Protein AF-A0A550BV15-F1 (afdb_monomer_lite)

pLDDT: mean 80.98, std 15.7, range [38.16, 97.12]

Organism: NCBI:txid97359

Foldseek 3Di:
DFDDPVNLVVLVVVLVVCVVCVQVCLVVVVDPPSDDPDVVNVVSVCVSVCCVVPNDCPVVDCVVVVVVCCVQPVVQCVVAPVDVSPVSSVVVVVVVVVVVVVVVVVVVVVVPDDPPDDPPPPDDDDDDDPPPPDPPDDPDKDFPVVCCVPVVPPCPQLVVLVVCQVVDPHRDPSVCSVVDDDPDGIDD

Sequence (188 aa):
SCHDDVSLQEMDDALEMWEKNRQYFIITNARNPRHFNIPKIHSLKHYASSIRLLGTTDNYNTETFERLHIDFAKRGWRASNKRDAFPQMITWLERQEKISGFERFIKATVSSAPTATVIQRSRRNAATSGTLSIAKHPNKTVKLTTLETSHDIPGLSTRIKEFLNPFSIQPVPSRQLRTFSLPFDKID

Secondary structure (DSSP, 8-state):
----HHHHHHHHHHHHHHHHHHHHHHHTT-SSSSS---HHHHHHTTHHHHHHHH--GGGG-THHHHHHHIIIIIHHHHHS-SSSHHHHHHHHHHHHHHHHHHHHHHHHHHHSS----------------------SS-S--EEHHHHHHHTT-TTHHHHHHHHHGGGSSS---TTTTTTPPPS-SEE-

Radius of gyration: 34.95 Å; chains: 1; bounding box: 68×45×97 Å

Structure (mmCIF, N/CA/C/O backbone):
data_AF-A0A550BV15-F1
#
_entry.id   AF-A0A550BV15-F1
#
loop_
_atom_site.group_PDB
_atom_site.id
_atom_site.type_symbol
_atom_site.label_atom_id
_atom_site.label_alt_id
_atom_site.label_comp_id
_atom_site.label_asym_id
_atom_site.label_entity_id
_atom_site.label_seq_id
_atom_site.pdbx_PDB_ins_code
_atom_site.Cartn_x
_atom_site.Cartn_y
_atom_site.Cartn_z
_atom_site.occupancy
_atom_site.B_iso_or_equiv
_atom_site.auth_seq_id
_atom_site.auth_comp_id
_atom_site.auth_asym_id
_atom_site.auth_atom_id
_atom_site.pdbx_PDB_model_num
ATOM 1 N N . SER A 1 1 ? -16.449 -11.020 2.706 1.00 56.97 1 SER A N 1
ATOM 2 C CA . SER A 1 1 ? -17.362 -11.342 3.821 1.00 56.97 1 SER A CA 1
ATOM 3 C C . SER A 1 1 ? -18.567 -10.438 3.677 1.00 56.97 1 SER A C 1
ATOM 5 O O . SER A 1 1 ? -18.401 -9.241 3.854 1.00 56.97 1 SER A O 1
ATOM 7 N N . CYS A 1 2 ? -19.715 -10.946 3.228 1.00 74.19 2 CYS A N 1
ATOM 8 C CA . CYS A 1 2 ? -20.923 -10.127 3.103 1.00 74.19 2 CYS A CA 1
ATOM 9 C C . CYS A 1 2 ? -21.677 -10.225 4.432 1.00 74.19 2 CYS A C 1
ATOM 11 O O . CYS A 1 2 ? -22.068 -11.324 4.814 1.00 74.19 2 CYS A O 1
ATOM 13 N N . HIS A 1 3 ? -21.781 -9.112 5.157 1.00 84.25 3 HIS A N 1
ATOM 14 C CA . HIS A 1 3 ? -22.613 -9.023 6.353 1.00 84.25 3 HIS A CA 1
ATOM 15 C C . HIS A 1 3 ? -24.054 -8.742 5.925 1.00 84.25 3 HIS A C 1
ATOM 17 O O . HIS A 1 3 ? -24.287 -7.873 5.086 1.00 84.25 3 HIS A O 1
ATOM 23 N N . ASP A 1 4 ? -24.994 -9.486 6.487 1.00 88.69 4 ASP A N 1
ATOM 24 C CA . ASP A 1 4 ? -26.431 -9.238 6.407 1.00 88.69 4 ASP A CA 1
ATOM 25 C C . ASP A 1 4 ? -26.924 -8.458 7.641 1.00 88.69 4 ASP A C 1
ATOM 27 O O . ASP A 1 4 ? -26.197 -8.286 8.621 1.00 88.69 4 ASP A O 1
ATOM 31 N N . ASP A 1 5 ? -28.167 -7.972 7.613 1.00 89.69 5 ASP A N 1
ATOM 32 C CA . ASP A 1 5 ? -28.723 -7.193 8.729 1.00 89.69 5 ASP A CA 1
ATOM 33 C C . ASP A 1 5 ? -28.754 -7.979 10.048 1.00 89.69 5 ASP A C 1
ATOM 35 O O . ASP A 1 5 ? -28.595 -7.387 11.115 1.00 89.69 5 ASP A O 1
ATOM 39 N N . VAL A 1 6 ? -28.902 -9.307 9.974 1.00 92.50 6 VAL A N 1
ATOM 40 C CA . VAL A 1 6 ? -28.881 -10.197 11.141 1.00 92.50 6 VAL A CA 1
ATOM 41 C C . VAL A 1 6 ? -27.498 -10.198 11.787 1.00 92.50 6 VAL A C 1
ATOM 43 O O . VAL A 1 6 ? -27.386 -9.897 12.972 1.00 92.50 6 VAL A O 1
ATOM 46 N N . SER A 1 7 ? -26.433 -10.449 11.023 1.00 92.38 7 SER A N 1
ATOM 47 C CA . SER A 1 7 ? -25.070 -10.437 11.569 1.00 92.38 7 SER A CA 1
ATOM 48 C C . SER A 1 7 ? -24.638 -9.055 12.062 1.00 92.38 7 SER A C 1
ATOM 50 O O . SER A 1 7 ? -23.872 -8.959 13.020 1.00 92.38 7 SER A O 1
ATOM 52 N N . LEU A 1 8 ? -25.137 -7.972 11.458 1.00 91.81 8 LEU A N 1
ATOM 53 C CA . LEU A 1 8 ? -24.906 -6.620 11.972 1.00 91.81 8 LEU A CA 1
ATOM 54 C C . LEU A 1 8 ? -25.608 -6.386 13.312 1.00 91.81 8 LEU A C 1
ATOM 56 O O . LEU A 1 8 ? -25.014 -5.778 14.201 1.00 91.81 8 LEU A O 1
ATOM 60 N N . GLN A 1 9 ? -26.830 -6.896 13.478 1.00 93.69 9 GLN A N 1
ATOM 61 C CA . GLN A 1 9 ? -27.533 -6.837 14.756 1.00 93.69 9 GLN A CA 1
ATOM 62 C C . GLN A 1 9 ? -26.796 -7.643 15.833 1.00 93.69 9 GLN A C 1
ATOM 64 O O . GLN A 1 9 ? -26.593 -7.144 16.935 1.00 93.69 9 GLN A O 1
ATOM 69 N N . GLU A 1 10 ? -26.303 -8.839 15.503 1.00 94.38 10 GLU A N 1
ATOM 70 C CA . GLU A 1 10 ? -25.502 -9.652 16.428 1.00 94.38 10 GLU A CA 1
ATOM 71 C C . GLU A 1 10 ? -24.221 -8.933 16.885 1.00 94.38 10 GLU A C 1
ATOM 73 O O . GLU A 1 10 ? -23.812 -9.065 18.041 1.00 94.38 10 GLU A O 1
ATOM 78 N N . MET A 1 11 ? -23.581 -8.152 16.005 1.00 92.69 11 MET A N 1
ATOM 79 C CA . MET A 1 11 ? -22.424 -7.329 16.376 1.00 92.69 11 MET A CA 1
ATOM 80 C C . MET A 1 11 ? -22.791 -6.235 17.381 1.00 92.69 11 MET A C 1
ATOM 82 O O . MET A 1 11 ? -22.057 -6.040 18.356 1.00 92.69 11 MET A O 1
ATOM 86 N N . ASP A 1 12 ? -23.899 -5.531 17.144 1.00 93.31 12 ASP A N 1
ATOM 87 C CA . ASP A 1 12 ? -24.388 -4.478 18.036 1.00 93.31 12 ASP A CA 1
ATOM 88 C C . ASP A 1 12 ? -24.778 -5.068 19.407 1.00 93.31 12 ASP A C 1
ATOM 90 O O . ASP A 1 12 ? -24.341 -4.562 20.446 1.00 93.31 12 ASP A O 1
ATOM 94 N N . ASP A 1 13 ? -25.483 -6.202 19.420 1.00 95.06 13 ASP A N 1
ATOM 95 C CA . ASP A 1 13 ? -25.894 -6.913 20.636 1.00 95.06 13 ASP A CA 1
ATOM 96 C C . ASP A 1 13 ? -24.680 -7.407 21.445 1.00 95.06 13 ASP A C 1
ATOM 98 O O . ASP A 1 13 ? -24.612 -7.251 22.670 1.00 95.06 13 ASP A O 1
ATOM 102 N N . ALA A 1 14 ? -23.671 -7.969 20.770 1.00 94.94 14 ALA A N 1
ATOM 103 C CA . ALA A 1 14 ? -22.432 -8.403 21.409 1.00 94.94 14 ALA A CA 1
ATOM 104 C C . ALA A 1 14 ? -21.654 -7.224 22.016 1.00 94.94 14 ALA A C 1
ATOM 106 O O . ALA A 1 14 ? -21.074 -7.353 23.101 1.00 94.94 14 ALA A O 1
ATOM 107 N N . LEU A 1 15 ? -21.651 -6.065 21.347 1.00 94.19 15 LEU A N 1
ATOM 108 C CA . LEU A 1 15 ? -21.010 -4.852 21.850 1.00 94.19 15 LEU A CA 1
ATOM 109 C C . LEU A 1 15 ? -21.748 -4.292 23.070 1.00 94.19 15 LEU A C 1
ATOM 111 O O . LEU A 1 15 ? -21.103 -3.885 24.041 1.00 94.19 15 LEU A O 1
ATOM 115 N N . GLU A 1 16 ? -23.080 -4.323 23.063 1.00 93.88 16 GLU A N 1
ATOM 116 C CA . GLU A 1 16 ? -23.893 -3.930 24.213 1.00 93.88 16 GLU A CA 1
ATOM 117 C C . GLU A 1 16 ? -23.658 -4.869 25.406 1.00 93.88 16 GLU A C 1
ATOM 119 O O . GLU A 1 16 ? -23.445 -4.416 26.537 1.00 93.88 16 GLU A O 1
ATOM 124 N N . MET A 1 17 ? -23.619 -6.182 25.161 1.00 95.31 17 MET A N 1
ATOM 125 C CA . MET A 1 17 ? -23.295 -7.177 26.181 1.00 95.31 17 MET A CA 1
ATOM 126 C C . MET A 1 17 ? -21.889 -6.955 26.756 1.00 95.31 17 MET A C 1
ATOM 128 O O . MET A 1 17 ? -21.685 -7.068 27.969 1.00 95.31 17 MET A O 1
ATOM 132 N N . TRP A 1 18 ? -20.915 -6.603 25.915 1.00 93.38 18 TRP A N 1
ATOM 133 C CA . TRP A 1 18 ? -19.574 -6.257 26.373 1.00 93.38 18 TRP A CA 1
ATOM 134 C C . TRP A 1 18 ? -19.573 -4.989 27.240 1.00 93.38 18 TRP A C 1
ATOM 136 O O . TRP A 1 18 ? -19.008 -5.020 28.333 1.00 93.38 18 TRP A O 1
ATOM 146 N N . GLU A 1 19 ? -20.234 -3.902 26.825 1.00 91.06 19 GLU A N 1
ATOM 147 C CA . GLU A 1 19 ? -20.311 -2.656 27.610 1.00 91.06 19 GLU A CA 1
ATOM 148 C C . GLU A 1 19 ? -20.975 -2.876 28.981 1.00 91.06 19 GLU A C 1
ATOM 150 O O . GLU A 1 19 ? -20.499 -2.339 29.984 1.00 91.06 19 GLU A O 1
ATOM 155 N N . LYS A 1 20 ? -22.013 -3.722 29.055 1.00 93.62 20 LYS A N 1
ATOM 156 C CA . LYS A 1 20 ? -22.662 -4.108 30.323 1.00 93.62 20 LYS A CA 1
ATOM 157 C C . LYS A 1 20 ? -21.705 -4.856 31.257 1.00 93.62 20 LYS A C 1
ATOM 159 O O . LYS A 1 20 ? -21.657 -4.576 32.453 1.00 93.62 20 LYS A O 1
ATOM 164 N N . ASN A 1 21 ? -20.914 -5.780 30.714 1.00 93.75 21 ASN A N 1
ATOM 165 C CA . ASN A 1 21 ? -20.071 -6.675 31.510 1.00 93.75 21 ASN A CA 1
ATOM 166 C C . ASN A 1 21 ? -18.658 -6.136 31.774 1.00 93.75 21 ASN A C 1
ATOM 168 O O . ASN A 1 21 ? -17.986 -6.598 32.700 1.00 93.75 21 ASN A O 1
ATOM 172 N N . ARG A 1 22 ? -18.175 -5.150 31.004 1.00 91.69 22 ARG A N 1
ATOM 173 C CA . ARG A 1 22 ? -16.767 -4.715 31.058 1.00 91.69 22 ARG A CA 1
ATOM 174 C C . ARG A 1 22 ? -16.334 -4.237 32.447 1.00 91.69 22 ARG A C 1
ATOM 176 O O . ARG A 1 22 ? -15.170 -4.386 32.817 1.00 91.69 22 ARG A O 1
ATOM 183 N N . GLN A 1 23 ? -17.262 -3.674 33.224 1.00 91.62 23 GLN A N 1
ATOM 184 C CA . GLN A 1 23 ? -16.973 -3.126 34.549 1.00 91.62 23 GLN A CA 1
ATOM 185 C C . GLN A 1 23 ? -16.466 -4.206 35.515 1.00 91.62 23 GLN A C 1
ATOM 187 O O . GLN A 1 23 ? -15.619 -3.926 36.364 1.00 91.62 23 GLN A O 1
ATOM 192 N N . TYR A 1 24 ? -16.904 -5.455 35.337 1.00 93.69 24 TYR A N 1
ATOM 193 C CA . TYR A 1 24 ? -16.470 -6.588 36.150 1.00 93.69 24 TYR A CA 1
ATOM 194 C C . TYR A 1 24 ? -14.950 -6.810 36.097 1.00 93.69 24 TYR A C 1
ATOM 196 O O . TYR A 1 24 ? -14.324 -7.095 37.118 1.00 93.69 24 TYR A O 1
ATOM 204 N N . PHE A 1 25 ? -14.320 -6.591 34.940 1.00 91.94 25 PHE A N 1
ATOM 205 C CA . PHE A 1 25 ? -12.865 -6.709 34.786 1.00 91.94 25 PHE A CA 1
ATOM 206 C C . PHE A 1 25 ? -12.088 -5.606 35.519 1.00 91.94 25 PHE A C 1
ATOM 208 O O . PHE A 1 25 ? -10.926 -5.800 35.876 1.00 91.94 25 PHE A O 1
ATOM 215 N N . ILE A 1 26 ? -12.713 -4.446 35.749 1.00 91.50 26 ILE A N 1
ATOM 216 C CA . ILE A 1 26 ? -12.128 -3.365 36.553 1.00 91.50 26 ILE A CA 1
ATOM 217 C C . ILE A 1 26 ? -12.268 -3.703 38.039 1.00 91.50 26 ILE A C 1
ATOM 219 O O . ILE A 1 26 ? -11.300 -3.571 38.785 1.00 91.50 26 ILE A O 1
ATOM 223 N N . ILE A 1 27 ? -13.445 -4.183 38.455 1.00 92.69 27 ILE A N 1
ATOM 224 C CA . ILE A 1 27 ? -13.736 -4.563 39.847 1.00 92.69 27 ILE A CA 1
ATOM 225 C C . ILE A 1 27 ? -12.811 -5.692 40.313 1.00 92.69 27 ILE A C 1
ATOM 227 O O . ILE A 1 27 ? -12.240 -5.622 41.396 1.00 92.69 27 ILE A O 1
ATOM 231 N N . THR A 1 28 ? -12.606 -6.707 39.474 1.00 94.06 28 THR A N 1
ATOM 232 C CA . THR A 1 28 ? -11.737 -7.855 39.781 1.00 94.06 28 THR A CA 1
ATOM 233 C C . THR A 1 28 ? -10.240 -7.556 39.633 1.00 94.06 28 THR A C 1
ATOM 235 O O . THR A 1 28 ? -9.422 -8.458 39.785 1.00 94.06 28 THR A O 1
ATOM 238 N N . ASN A 1 29 ? -9.854 -6.304 39.335 1.00 90.81 29 ASN A N 1
ATOM 239 C CA . ASN A 1 29 ? -8.483 -5.892 38.995 1.00 90.81 29 ASN A CA 1
ATOM 240 C C . ASN A 1 29 ? -7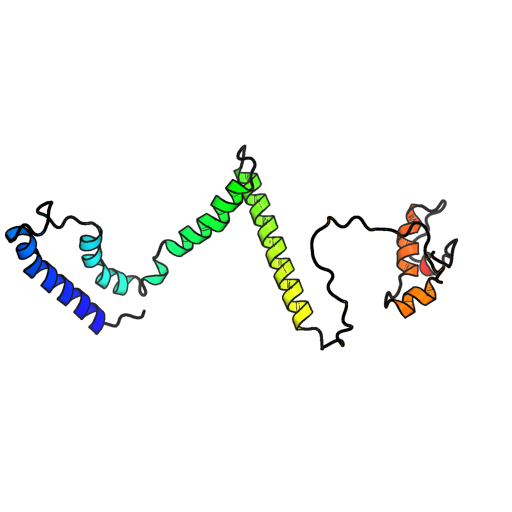.837 -6.730 37.864 1.00 90.81 29 ASN A C 1
ATOM 242 O O . ASN A 1 29 ? -6.615 -6.745 37.724 1.00 90.81 29 ASN A O 1
ATOM 246 N N . ALA A 1 30 ? -8.635 -7.376 37.008 1.00 91.38 30 ALA A N 1
ATOM 247 C CA . ALA A 1 30 ? -8.148 -8.123 35.847 1.00 91.38 30 ALA A CA 1
ATOM 248 C C . ALA A 1 30 ? -7.581 -7.205 34.743 1.00 91.38 30 ALA A C 1
ATOM 250 O O . ALA A 1 30 ? -6.895 -7.665 33.829 1.00 91.38 30 ALA A O 1
ATOM 251 N N . ARG A 1 31 ? -7.858 -5.894 34.811 1.00 87.81 31 ARG A N 1
ATOM 252 C CA . ARG A 1 31 ? -7.391 -4.888 33.852 1.00 87.81 31 ARG A CA 1
ATOM 253 C C . ARG A 1 31 ? -6.628 -3.750 34.539 1.00 87.81 31 ARG A C 1
ATOM 255 O O . ARG A 1 31 ? -7.167 -3.047 35.388 1.00 87.81 31 ARG A O 1
ATOM 262 N N . ASN A 1 32 ? -5.398 -3.518 34.083 1.00 85.69 32 ASN A N 1
ATOM 263 C CA . ASN A 1 32 ? -4.575 -2.353 34.412 1.00 85.69 32 ASN A CA 1
ATOM 264 C C . ASN A 1 32 ? -4.147 -1.674 33.096 1.00 85.69 32 ASN A C 1
ATOM 266 O O . ASN A 1 32 ? -3.620 -2.382 32.230 1.00 85.69 32 ASN A O 1
ATOM 270 N N . PRO A 1 33 ? -4.364 -0.364 32.870 1.00 88.38 33 PRO A N 1
ATOM 271 C CA . PRO A 1 33 ? -5.073 0.646 33.680 1.00 88.38 33 PRO A CA 1
ATOM 272 C C . PRO A 1 33 ? -6.589 0.402 33.801 1.00 88.38 33 PRO A C 1
ATOM 274 O O . PRO A 1 33 ? -7.164 -0.299 32.973 1.00 88.38 33 PRO A O 1
ATOM 277 N N . ARG A 1 34 ? -7.249 1.005 34.807 1.00 88.94 34 ARG A N 1
ATOM 278 C CA . ARG A 1 34 ? -8.686 0.832 35.155 1.00 88.94 34 ARG A CA 1
ATOM 279 C C . ARG A 1 34 ? -9.674 1.470 34.158 1.00 88.94 34 ARG A C 1
ATOM 281 O O . ARG A 1 34 ? -10.664 2.079 34.548 1.00 88.94 34 ARG A O 1
ATOM 288 N N . HIS A 1 35 ? -9.401 1.369 32.864 1.00 89.12 35 HIS A N 1
ATOM 289 C CA . HIS A 1 35 ? -10.273 1.869 31.808 1.00 89.12 35 HIS A CA 1
ATOM 290 C C . HIS A 1 35 ? -10.108 1.066 30.514 1.00 89.12 35 HIS A C 1
ATOM 292 O O . HIS A 1 35 ? -9.060 0.471 30.240 1.00 89.12 35 HIS A O 1
ATOM 298 N N . PHE A 1 36 ? -11.118 1.150 29.651 1.00 90.38 36 PHE A N 1
ATOM 299 C CA . PHE A 1 36 ? -11.123 0.551 28.313 1.00 90.38 36 PHE A CA 1
ATOM 300 C C . PHE A 1 36 ? -10.960 1.587 27.194 1.00 90.38 36 PHE A C 1
ATOM 302 O O . PHE A 1 36 ? -11.486 1.404 26.101 1.00 90.38 36 PHE A O 1
ATOM 309 N N . ASN A 1 37 ? -10.189 2.653 27.443 1.00 90.50 37 ASN A N 1
ATOM 310 C CA . ASN A 1 37 ? -9.792 3.654 26.440 1.00 90.50 37 ASN A CA 1
ATOM 311 C C . ASN A 1 37 ? -8.782 3.069 25.434 1.00 90.50 37 ASN A C 1
ATOM 313 O O . ASN A 1 37 ? -7.651 3.530 25.307 1.00 90.50 37 ASN A O 1
ATOM 317 N N . ILE A 1 38 ? -9.168 1.985 24.769 1.00 91.06 38 ILE A N 1
ATOM 318 C CA . ILE A 1 38 ? -8.383 1.284 23.765 1.00 91.06 38 ILE A CA 1
ATOM 319 C C . ILE A 1 38 ? -8.985 1.672 22.414 1.00 91.06 38 ILE A C 1
ATOM 321 O O . ILE A 1 38 ? -10.147 1.340 22.169 1.00 91.06 38 ILE A O 1
ATOM 325 N N . PRO A 1 39 ? -8.223 2.324 21.518 1.00 92.19 39 PRO A N 1
ATOM 326 C CA . PRO A 1 39 ? -8.737 2.777 20.225 1.00 92.19 39 PRO A CA 1
ATOM 327 C C . PRO A 1 39 ? -9.454 1.682 19.427 1.00 92.19 39 PRO A C 1
ATOM 329 O O . PRO A 1 39 ? -10.485 1.937 18.814 1.00 92.19 39 PRO A O 1
ATOM 332 N N . LYS A 1 40 ? -8.966 0.435 19.502 1.00 88.06 40 LYS A N 1
ATOM 333 C CA . LYS A 1 40 ? -9.592 -0.722 18.844 1.00 88.06 40 LYS A CA 1
ATOM 334 C C . LYS A 1 40 ? -11.009 -1.006 19.350 1.00 88.06 40 LYS A C 1
ATOM 336 O O . LYS A 1 40 ? -11.888 -1.249 18.542 1.00 88.06 40 LYS A O 1
ATOM 341 N N . ILE A 1 41 ? -11.240 -0.929 20.661 1.00 90.62 41 ILE A N 1
ATOM 342 C CA . ILE A 1 41 ? -12.569 -1.145 21.255 1.00 90.62 41 ILE A CA 1
ATOM 343 C C . ILE A 1 41 ? -13.512 -0.005 20.875 1.00 90.62 41 ILE A C 1
ATOM 345 O O . ILE A 1 41 ? -14.659 -0.242 20.519 1.00 90.62 41 ILE A O 1
ATOM 349 N N . HIS A 1 42 ? -13.021 1.235 20.913 1.00 90.62 42 HIS A N 1
ATOM 350 C CA . HIS A 1 42 ? -13.804 2.385 20.470 1.00 90.62 42 HIS A CA 1
ATOM 351 C C . HIS A 1 42 ? -14.212 2.257 18.995 1.00 90.62 42 HIS A C 1
ATOM 353 O O . HIS A 1 42 ? -15.359 2.520 18.654 1.00 90.62 42 HIS A O 1
ATOM 359 N N . SER A 1 43 ? -13.302 1.769 18.147 1.00 90.38 43 SER A N 1
ATOM 360 C CA . SER A 1 43 ? -13.555 1.566 16.717 1.00 90.38 43 SER A CA 1
ATOM 361 C C . SER A 1 43 ? -14.708 0.593 16.449 1.00 90.38 43 SER A C 1
ATOM 363 O O . SER A 1 43 ? -15.458 0.817 15.504 1.00 90.38 43 SER A O 1
ATOM 365 N N . LEU A 1 44 ? -14.901 -0.431 17.296 1.00 91.12 44 LEU A N 1
ATOM 366 C CA . LEU A 1 44 ? -15.997 -1.403 17.151 1.00 91.12 44 LEU A CA 1
ATOM 367 C C . LEU A 1 44 ? -17.378 -0.733 17.129 1.00 91.12 44 LEU A C 1
ATOM 369 O O . LEU A 1 44 ? -18.253 -1.180 16.396 1.00 91.12 44 LEU A O 1
ATOM 373 N N . LYS A 1 45 ? -17.555 0.385 17.850 1.00 91.44 45 LYS A N 1
ATOM 374 C CA . LYS A 1 45 ? -18.815 1.156 17.873 1.00 91.44 45 LYS A CA 1
ATOM 375 C C . LYS A 1 45 ? -19.212 1.705 16.509 1.00 91.44 45 LYS A C 1
ATOM 377 O O . LYS A 1 45 ? -20.362 2.065 16.298 1.00 91.44 45 LYS A O 1
ATOM 382 N N . HIS A 1 46 ? -18.249 1.811 15.602 1.00 90.81 46 HIS A N 1
ATOM 383 C CA . HIS A 1 46 ? -18.460 2.348 14.272 1.00 90.81 46 HIS A CA 1
ATOM 384 C C . HIS A 1 46 ? -18.560 1.249 13.214 1.00 90.81 46 HIS A C 1
ATOM 386 O O . HIS A 1 46 ? -18.826 1.570 12.059 1.00 90.81 46 HIS A O 1
ATOM 392 N N . TYR A 1 47 ? -18.338 -0.027 13.549 1.00 89.75 47 TYR A N 1
ATOM 393 C CA . TYR A 1 47 ? -18.230 -1.088 12.544 1.00 89.75 47 TYR A CA 1
ATOM 394 C C . TYR A 1 47 ? -19.560 -1.349 11.843 1.00 89.75 47 TYR A C 1
ATOM 396 O O . TYR A 1 47 ? -19.591 -1.283 10.618 1.00 89.75 47 TYR A O 1
ATOM 404 N N . ALA A 1 48 ? -20.661 -1.525 12.578 1.00 90.44 48 ALA A N 1
ATOM 405 C CA . ALA A 1 48 ? -21.973 -1.750 11.970 1.00 90.44 48 ALA A CA 1
ATOM 406 C C . ALA A 1 48 ? -22.403 -0.580 11.066 1.00 90.44 48 ALA A C 1
ATOM 408 O O . ALA A 1 48 ? -22.788 -0.781 9.913 1.00 90.44 48 ALA A O 1
ATOM 409 N N . SER A 1 49 ? -22.246 0.664 11.537 1.00 90.50 49 SER A N 1
ATOM 410 C CA . SER A 1 49 ? -22.525 1.861 10.731 1.00 90.50 49 SER A CA 1
ATOM 411 C C . SER A 1 49 ? -21.615 1.978 9.508 1.00 90.50 49 SER A C 1
ATOM 413 O O . SER A 1 49 ? -22.075 2.359 8.434 1.00 90.50 49 SER A O 1
ATOM 415 N N . SER A 1 50 ? -20.332 1.638 9.655 1.00 89.44 50 SER A N 1
ATOM 416 C CA . SER A 1 50 ? -19.369 1.691 8.553 1.00 89.44 50 SER A CA 1
ATOM 417 C C . SER A 1 50 ? -19.697 0.641 7.506 1.00 89.44 50 SER A C 1
ATOM 419 O O . SER A 1 50 ? -19.703 0.966 6.331 1.00 89.44 50 SER A O 1
ATOM 421 N N . ILE A 1 51 ? -20.050 -0.581 7.906 1.00 89.50 51 ILE A N 1
ATOM 422 C CA . ILE A 1 51 ? -20.423 -1.647 6.973 1.00 89.50 51 ILE A CA 1
ATOM 423 C C . ILE A 1 51 ? -21.693 -1.276 6.197 1.00 89.50 51 ILE A C 1
ATOM 425 O O . ILE A 1 51 ? -21.741 -1.455 4.985 1.00 89.50 51 ILE A O 1
ATOM 429 N N . ARG A 1 52 ? -22.700 -0.681 6.851 1.00 88.94 52 ARG A N 1
ATOM 430 C CA . ARG A 1 52 ? -23.920 -0.215 6.162 1.00 88.94 52 ARG A CA 1
ATOM 431 C C . ARG A 1 52 ? -23.638 0.896 5.147 1.00 88.94 52 ARG A C 1
ATOM 433 O O . ARG A 1 52 ? -24.228 0.903 4.073 1.00 88.94 52 ARG A O 1
ATOM 440 N N . LEU A 1 53 ? -22.759 1.841 5.487 1.00 88.81 53 LEU A N 1
ATOM 441 C CA . LEU A 1 53 ? -22.473 3.007 4.644 1.00 88.81 53 LEU A CA 1
ATOM 442 C C . LEU A 1 53 ? -21.473 2.706 3.520 1.00 88.81 53 LEU A C 1
ATOM 444 O O . LEU A 1 53 ? -21.574 3.257 2.428 1.00 88.81 53 LEU A O 1
ATOM 448 N N . LEU A 1 54 ? -20.478 1.880 3.820 1.00 86.25 54 LEU A N 1
ATOM 449 C CA . LEU A 1 54 ? -19.286 1.675 3.005 1.00 86.25 54 LEU A CA 1
ATOM 450 C C . LEU A 1 54 ? -19.244 0.278 2.363 1.00 86.25 54 LEU A C 1
ATOM 452 O O . LEU A 1 54 ? -18.431 0.024 1.477 1.00 86.25 54 LEU A O 1
ATOM 456 N N . GLY A 1 55 ? -20.136 -0.624 2.775 1.00 85.56 55 GLY A N 1
ATOM 457 C CA . GLY A 1 55 ? -20.190 -2.000 2.303 1.00 85.56 55 GLY A CA 1
ATOM 458 C C . GLY A 1 55 ? -19.111 -2.873 2.942 1.00 85.56 55 GLY A C 1
ATOM 459 O O . GLY A 1 55 ? -18.871 -2.835 4.150 1.00 85.56 55 GLY A O 1
ATOM 460 N N . THR A 1 56 ? -18.471 -3.713 2.131 1.00 76.50 56 THR A N 1
ATOM 461 C CA . THR A 1 56 ? -17.467 -4.667 2.609 1.00 76.50 56 THR A CA 1
ATOM 462 C C . THR A 1 56 ? -16.211 -3.948 3.121 1.00 76.50 56 THR A C 1
ATOM 464 O O . THR A 1 56 ? -15.686 -3.030 2.493 1.00 76.50 56 THR A O 1
ATOM 467 N N . THR A 1 57 ? -15.700 -4.384 4.274 1.00 72.12 57 THR A N 1
ATOM 468 C CA . THR A 1 57 ? -14.526 -3.792 4.943 1.00 72.12 57 THR A CA 1
ATOM 469 C C . THR A 1 57 ? -13.193 -4.080 4.247 1.00 72.12 57 THR A C 1
ATOM 471 O O . THR A 1 57 ? -12.186 -3.453 4.575 1.00 72.12 57 THR A O 1
ATOM 474 N N . ASP A 1 58 ? -13.171 -5.003 3.283 1.00 71.25 58 ASP A N 1
ATOM 475 C CA . ASP A 1 58 ? -11.980 -5.388 2.518 1.00 71.25 58 ASP A CA 1
ATOM 476 C C . ASP A 1 58 ? -11.406 -4.225 1.698 1.00 71.25 58 ASP A C 1
ATOM 478 O O . ASP A 1 58 ? -10.188 -4.069 1.617 1.00 71.25 58 ASP A O 1
ATOM 482 N N . ASN A 1 59 ? -12.268 -3.349 1.186 1.00 73.19 59 ASN A N 1
ATOM 483 C CA . ASN A 1 59 ? -11.874 -2.178 0.405 1.00 73.19 59 ASN A CA 1
ATOM 484 C C . ASN A 1 59 ? -11.242 -1.047 1.235 1.00 73.19 59 ASN A C 1
ATOM 486 O O . ASN A 1 59 ? -10.655 -0.131 0.661 1.00 73.19 59 ASN A O 1
ATOM 490 N N . TYR A 1 60 ? -11.338 -1.098 2.568 1.00 75.75 60 TYR A N 1
ATOM 491 C CA . TYR A 1 60 ? -10.877 -0.028 3.467 1.00 75.75 60 TYR A CA 1
ATOM 492 C C . TYR A 1 60 ? -9.606 -0.385 4.244 1.00 75.75 60 TYR A C 1
ATOM 494 O O . TYR A 1 60 ? -9.150 0.394 5.083 1.00 75.75 60 TYR A O 1
ATOM 502 N N . ASN A 1 61 ? -9.015 -1.548 3.975 1.00 78.69 61 ASN A N 1
ATOM 503 C CA . ASN A 1 61 ? -7.748 -1.943 4.574 1.00 78.69 61 ASN A CA 1
ATOM 504 C C . ASN A 1 61 ? -6.566 -1.218 3.897 1.00 78.69 61 ASN A C 1
ATOM 506 O O . ASN A 1 61 ? -6.515 -1.062 2.676 1.00 78.69 61 ASN A O 1
ATOM 510 N N . THR A 1 62 ? -5.575 -0.808 4.691 1.00 83.06 62 THR A N 1
ATOM 511 C CA . THR A 1 62 ? -4.324 -0.218 4.199 1.00 83.06 62 THR A CA 1
ATOM 512 C C . THR A 1 62 ? -3.396 -1.241 3.559 1.00 83.06 62 THR A C 1
ATOM 514 O O . THR A 1 62 ? -2.469 -0.836 2.869 1.00 83.06 62 THR A O 1
ATOM 517 N N . GLU A 1 63 ? -3.645 -2.543 3.717 1.00 86.06 63 GLU A N 1
ATOM 518 C CA . GLU A 1 63 ? -2.807 -3.629 3.190 1.00 86.06 63 GLU A CA 1
ATOM 519 C C . GLU A 1 63 ? -2.464 -3.468 1.703 1.00 86.06 63 GLU A C 1
ATOM 521 O O . GLU A 1 63 ? -1.299 -3.608 1.325 1.00 86.06 63 GLU A O 1
ATOM 526 N N . THR A 1 64 ? -3.434 -3.100 0.860 1.00 84.88 64 THR A N 1
ATOM 527 C CA . THR A 1 64 ? -3.187 -2.867 -0.571 1.00 84.88 64 THR A CA 1
ATOM 528 C C . THR A 1 64 ? -2.210 -1.711 -0.779 1.00 84.88 64 THR A C 1
ATOM 530 O O . THR A 1 64 ? -1.227 -1.847 -1.509 1.00 84.88 64 THR A O 1
ATOM 533 N N . PHE A 1 65 ? -2.423 -0.582 -0.102 1.00 86.06 65 PHE A N 1
ATOM 534 C CA . PHE A 1 65 ? -1.533 0.577 -0.197 1.00 86.06 65 PHE A CA 1
ATOM 535 C C . PHE A 1 65 ? -0.158 0.307 0.420 1.00 86.06 65 PHE A C 1
ATOM 537 O O . PHE A 1 65 ? 0.854 0.721 -0.138 1.00 86.06 65 PHE A O 1
ATOM 544 N N . GLU A 1 66 ? -0.087 -0.433 1.525 1.00 90.44 66 GLU A N 1
ATOM 545 C CA . GLU A 1 66 ? 1.164 -0.871 2.141 1.00 90.44 66 GLU A CA 1
ATOM 546 C C . GLU A 1 66 ? 1.949 -1.790 1.206 1.00 90.44 66 GLU A C 1
ATOM 548 O O . GLU A 1 66 ? 3.169 -1.643 1.070 1.00 90.44 66 GLU A O 1
ATOM 553 N N . ARG A 1 67 ? 1.256 -2.695 0.505 1.00 90.69 67 ARG A N 1
ATOM 554 C CA . ARG A 1 67 ? 1.868 -3.569 -0.493 1.00 90.69 67 ARG A CA 1
ATOM 555 C C . ARG A 1 67 ? 2.413 -2.773 -1.671 1.00 90.69 67 ARG A C 1
ATOM 557 O O . ARG A 1 67 ? 3.580 -2.949 -2.026 1.00 90.69 67 ARG A O 1
ATOM 564 N N . LEU A 1 68 ? 1.619 -1.853 -2.216 1.00 90.06 68 LEU A N 1
ATOM 565 C CA . LEU A 1 68 ? 2.063 -0.945 -3.276 1.00 90.06 68 LEU A CA 1
ATOM 566 C C . LEU A 1 68 ? 3.251 -0.093 -2.816 1.00 90.06 68 LEU A C 1
ATOM 568 O O . LEU A 1 68 ? 4.203 0.099 -3.564 1.00 90.06 68 LEU A O 1
ATOM 572 N N . HIS A 1 69 ? 3.268 0.354 -1.561 1.00 92.44 69 HIS A N 1
ATOM 573 C CA . HIS A 1 69 ? 4.373 1.134 -1.009 1.00 92.44 69 HIS A CA 1
ATOM 574 C C . HIS A 1 69 ? 5.672 0.310 -0.885 1.00 92.44 69 HIS A C 1
ATOM 576 O O . HIS A 1 69 ? 6.771 0.835 -1.096 1.00 92.44 69 HIS A O 1
ATOM 582 N N . ILE A 1 70 ? 5.580 -0.996 -0.601 1.00 93.94 70 ILE A N 1
ATOM 583 C CA . ILE A 1 70 ? 6.733 -1.908 -0.663 1.00 93.94 70 ILE A CA 1
ATOM 584 C C . ILE A 1 70 ? 7.275 -1.986 -2.091 1.00 93.94 70 ILE A C 1
ATOM 586 O O . ILE A 1 70 ? 8.483 -1.813 -2.292 1.00 93.94 70 ILE A O 1
ATOM 590 N N . ASP A 1 71 ? 6.402 -2.251 -3.059 1.00 91.12 71 ASP A N 1
ATOM 591 C CA . ASP A 1 71 ? 6.810 -2.527 -4.433 1.00 91.12 71 ASP A CA 1
ATOM 592 C C . ASP A 1 71 ? 7.284 -1.264 -5.163 1.00 91.12 71 ASP A C 1
ATOM 594 O O . ASP A 1 71 ? 8.301 -1.311 -5.854 1.00 91.12 71 ASP A O 1
ATOM 598 N N . PHE A 1 72 ? 6.631 -0.122 -4.942 1.00 89.81 72 PHE A N 1
ATOM 599 C CA . PHE A 1 72 ? 6.920 1.117 -5.661 1.00 89.81 72 PHE A CA 1
ATOM 600 C C . PHE A 1 72 ? 7.917 2.030 -4.959 1.00 89.81 72 PHE A C 1
ATOM 602 O O . PHE A 1 72 ? 8.813 2.567 -5.610 1.00 89.81 72 PHE A O 1
ATOM 609 N N . ALA A 1 73 ? 7.835 2.173 -3.635 1.00 93.50 73 ALA A N 1
ATOM 610 C CA . ALA A 1 73 ? 8.766 3.041 -2.922 1.00 93.50 73 ALA A CA 1
ATOM 611 C C . ALA A 1 73 ? 9.959 2.269 -2.366 1.00 93.50 73 ALA A C 1
ATOM 613 O O . ALA A 1 73 ? 11.100 2.596 -2.682 1.00 93.50 73 ALA A O 1
ATOM 614 N N . LYS A 1 74 ? 9.739 1.225 -1.553 1.00 95.62 74 LYS A N 1
ATOM 615 C CA . LYS A 1 74 ? 10.857 0.566 -0.852 1.00 95.62 74 LYS A CA 1
ATOM 616 C C . LYS A 1 74 ? 11.811 -0.138 -1.813 1.00 95.62 74 LYS A C 1
ATOM 618 O O . LYS A 1 74 ? 13.022 -0.072 -1.606 1.00 95.62 74 LYS A O 1
ATOM 623 N N . ARG A 1 75 ? 11.305 -0.831 -2.839 1.00 95.38 75 ARG A N 1
ATOM 624 C CA . ARG A 1 75 ? 12.169 -1.479 -3.843 1.00 95.38 75 ARG A CA 1
ATOM 625 C C . ARG A 1 75 ? 12.879 -0.455 -4.727 1.00 95.38 75 ARG A C 1
ATOM 627 O O . ARG A 1 75 ? 14.096 -0.556 -4.862 1.00 95.38 75 ARG A O 1
ATOM 634 N N . GLY A 1 76 ? 12.167 0.560 -5.220 1.00 94.56 76 GLY A N 1
ATOM 635 C CA . GLY A 1 76 ? 12.769 1.652 -5.991 1.00 94.56 76 GLY A CA 1
ATOM 636 C C . GLY A 1 76 ? 13.866 2.377 -5.208 1.00 94.56 76 GLY A C 1
ATOM 637 O O . GLY A 1 76 ? 14.972 2.563 -5.709 1.00 94.56 76 GLY A O 1
ATOM 638 N N . TRP A 1 77 ? 13.605 2.713 -3.943 1.00 96.00 77 TRP A N 1
ATOM 639 C CA . TRP A 1 77 ? 14.583 3.349 -3.061 1.00 96.00 77 TRP A CA 1
ATOM 640 C C . TRP A 1 77 ? 15.837 2.490 -2.880 1.00 96.00 77 TRP A C 1
ATOM 642 O O . TRP A 1 77 ? 16.952 2.995 -3.002 1.00 96.00 77 TRP A O 1
ATOM 652 N N . ARG A 1 78 ? 15.673 1.183 -2.630 1.00 96.25 78 ARG A N 1
ATOM 653 C CA . ARG A 1 78 ? 16.797 0.238 -2.490 1.00 96.25 78 ARG A CA 1
ATOM 654 C C . ARG A 1 78 ? 17.618 0.087 -3.770 1.00 96.25 78 ARG A C 1
ATOM 656 O O . ARG A 1 78 ? 18.813 -0.160 -3.666 1.00 96.25 78 ARG A O 1
ATOM 663 N N . ALA A 1 79 ? 16.989 0.208 -4.937 1.00 94.69 79 ALA A N 1
ATOM 664 C CA . ALA A 1 79 ? 17.659 0.141 -6.233 1.00 94.69 79 ALA A CA 1
ATOM 665 C C . ALA A 1 79 ? 18.363 1.455 -6.624 1.00 94.69 79 ALA A C 1
ATOM 667 O O . ALA A 1 79 ? 19.186 1.458 -7.536 1.00 94.69 79 ALA A O 1
ATOM 668 N N . SER A 1 80 ? 18.043 2.564 -5.951 1.00 95.88 80 SER A N 1
ATOM 669 C CA . SER A 1 80 ? 18.661 3.869 -6.188 1.00 95.88 80 SER A CA 1
ATOM 670 C C . SER A 1 80 ? 19.996 4.025 -5.453 1.00 95.88 80 SER A C 1
ATOM 672 O O . SER A 1 80 ? 20.277 3.349 -4.461 1.00 95.88 80 SER A O 1
ATOM 674 N N . ASN A 1 81 ? 20.791 5.008 -5.876 1.00 95.94 81 ASN A N 1
ATOM 675 C CA . ASN A 1 81 ? 21.987 5.429 -5.140 1.00 95.94 81 ASN A CA 1
ATOM 676 C C . ASN A 1 81 ? 21.675 6.343 -3.928 1.00 95.94 81 ASN A C 1
ATOM 678 O O . ASN A 1 81 ? 22.603 6.806 -3.267 1.00 95.94 81 ASN A O 1
ATOM 682 N N . LYS A 1 82 ? 20.387 6.604 -3.636 1.00 93.81 82 LYS A N 1
ATOM 683 C CA . LYS A 1 82 ? 19.872 7.455 -2.542 1.00 93.81 82 LYS A CA 1
ATOM 684 C C . LYS A 1 82 ? 20.233 8.946 -2.628 1.00 93.81 82 LYS A C 1
ATOM 686 O O . LYS A 1 82 ? 19.948 9.691 -1.693 1.00 93.81 82 LYS A O 1
ATOM 691 N N . ARG A 1 83 ? 20.817 9.405 -3.736 1.00 94.81 83 ARG A N 1
ATOM 692 C CA . ARG A 1 83 ? 21.101 10.817 -4.016 1.00 94.81 83 ARG A CA 1
ATOM 693 C C . ARG A 1 83 ? 20.242 11.267 -5.184 1.00 94.81 83 ARG A C 1
ATOM 695 O O . ARG A 1 83 ? 20.408 10.741 -6.273 1.00 94.81 83 ARG A O 1
ATOM 702 N N . ASP A 1 84 ? 19.348 12.226 -4.956 1.00 94.25 84 ASP A N 1
ATOM 703 C CA . ASP A 1 84 ? 18.313 12.585 -5.937 1.00 94.25 84 ASP A CA 1
ATOM 704 C C . ASP A 1 84 ? 17.592 11.326 -6.465 1.00 94.25 84 ASP A C 1
ATOM 706 O O . ASP A 1 84 ? 17.646 10.943 -7.635 1.00 94.25 84 ASP A O 1
ATOM 710 N N . ALA A 1 85 ? 17.036 10.568 -5.516 1.00 94.06 85 ALA A N 1
ATOM 711 C CA . ALA A 1 85 ? 16.550 9.215 -5.761 1.00 94.06 85 ALA A CA 1
ATOM 712 C C . ALA A 1 85 ? 15.219 9.187 -6.517 1.00 94.06 85 ALA A C 1
ATOM 714 O O . ALA A 1 85 ? 14.912 8.182 -7.149 1.00 94.06 85 ALA A O 1
ATOM 715 N N . PHE A 1 86 ? 14.423 10.257 -6.464 1.00 95.00 86 PHE A N 1
ATOM 716 C CA . PHE A 1 86 ? 13.068 10.249 -7.009 1.00 95.00 86 PHE A CA 1
ATOM 717 C C . PHE A 1 86 ? 13.042 9.970 -8.527 1.00 95.00 86 PHE A C 1
ATOM 719 O O . PHE A 1 86 ? 12.394 8.997 -8.919 1.00 95.00 86 PHE A O 1
ATOM 726 N N . PRO A 1 87 ? 13.826 10.660 -9.385 1.00 96.94 87 PRO A N 1
ATOM 727 C CA . PRO A 1 87 ? 13.914 10.312 -10.810 1.00 96.94 87 PRO A CA 1
ATOM 728 C C . PRO A 1 87 ? 14.420 8.883 -11.063 1.00 96.94 87 PRO A C 1
ATOM 730 O O . PRO A 1 87 ? 13.976 8.206 -11.994 1.00 96.94 87 PRO A O 1
ATOM 733 N N . GLN A 1 88 ? 15.329 8.392 -10.215 1.00 96.19 88 GLN A N 1
ATOM 734 C CA . GLN A 1 88 ? 15.862 7.031 -10.316 1.00 96.19 88 GLN A CA 1
ATOM 735 C C . GLN A 1 88 ? 14.801 5.982 -9.976 1.00 96.19 88 GLN A C 1
ATOM 737 O O . GLN A 1 88 ? 14.723 4.957 -10.649 1.00 96.19 88 GLN A O 1
ATOM 742 N N . MET A 1 89 ? 13.970 6.241 -8.964 1.00 96.94 89 MET A N 1
ATOM 743 C CA . MET A 1 89 ? 12.859 5.376 -8.570 1.00 96.94 89 MET A CA 1
ATOM 744 C C . MET A 1 89 ? 11.815 5.270 -9.683 1.00 96.94 89 MET A C 1
ATOM 746 O O . MET A 1 89 ? 11.388 4.161 -9.997 1.00 96.94 89 MET A O 1
ATOM 750 N N . ILE A 1 90 ? 11.468 6.392 -10.323 1.00 96.38 90 ILE A N 1
ATOM 751 C CA . ILE A 1 90 ? 10.563 6.412 -11.483 1.00 96.38 90 ILE A CA 1
ATOM 752 C C . ILE A 1 90 ? 11.163 5.622 -12.650 1.00 96.38 90 ILE A C 1
ATOM 754 O O . ILE A 1 90 ? 10.531 4.708 -13.170 1.00 96.38 90 ILE A O 1
ATOM 758 N N . THR A 1 91 ? 12.426 5.885 -12.996 1.00 96.50 91 THR A N 1
ATOM 759 C CA . THR A 1 91 ? 13.120 5.152 -14.070 1.00 96.50 91 THR A CA 1
ATOM 760 C C . THR A 1 91 ? 13.188 3.648 -13.778 1.00 96.50 91 THR A C 1
ATOM 762 O O . THR A 1 91 ? 13.065 2.816 -14.678 1.00 96.50 91 THR A O 1
ATOM 765 N N . TRP A 1 92 ? 13.407 3.270 -12.516 1.00 96.19 92 TRP A N 1
ATOM 766 C CA . TRP A 1 92 ? 13.411 1.875 -12.093 1.00 96.19 92 TRP A CA 1
ATOM 767 C C . TRP A 1 92 ? 12.028 1.235 -12.267 1.00 96.19 92 TRP A C 1
ATOM 769 O O . TRP A 1 92 ? 11.953 0.136 -12.818 1.00 96.19 92 TRP A O 1
ATOM 779 N N . LEU A 1 93 ? 10.953 1.931 -11.884 1.00 96.38 93 LEU A N 1
ATOM 780 C CA . LEU A 1 93 ? 9.573 1.473 -12.069 1.00 96.38 93 LEU A CA 1
ATOM 781 C C . LEU A 1 93 ? 9.230 1.249 -13.541 1.00 96.38 93 LEU A C 1
ATOM 783 O O . LEU A 1 93 ? 8.802 0.154 -13.897 1.00 96.38 93 LEU A O 1
ATOM 787 N N . GLU A 1 94 ? 9.525 2.218 -14.408 1.00 96.81 94 GLU A N 1
ATOM 788 C CA . GLU A 1 94 ? 9.292 2.087 -15.852 1.00 96.81 94 GLU A CA 1
ATOM 789 C C . GLU A 1 94 ? 9.993 0.856 -16.445 1.00 96.81 94 GLU A C 1
ATOM 791 O O . GLU A 1 94 ? 9.472 0.183 -17.337 1.00 96.81 94 GLU A O 1
ATOM 796 N N . ARG A 1 95 ? 11.202 0.537 -15.963 1.00 96.31 95 ARG A N 1
ATOM 797 C CA . ARG A 1 95 ? 11.925 -0.669 -16.391 1.00 96.31 95 ARG A CA 1
ATOM 798 C C . ARG A 1 95 ? 11.231 -1.939 -15.909 1.00 96.31 95 ARG A C 1
ATOM 800 O O . ARG A 1 95 ? 11.135 -2.882 -16.690 1.00 96.31 95 ARG A O 1
ATOM 807 N N . GLN A 1 96 ? 10.747 -1.972 -14.666 1.00 95.56 96 GLN A N 1
ATOM 808 C CA . GLN A 1 96 ? 9.995 -3.121 -14.148 1.00 95.56 96 GLN A CA 1
ATOM 809 C C . GLN A 1 96 ? 8.707 -3.357 -14.945 1.00 95.56 96 GLN A C 1
ATOM 811 O O . GLN A 1 96 ? 8.412 -4.495 -15.302 1.00 95.56 96 GLN A O 1
ATOM 816 N N . GLU A 1 97 ? 7.978 -2.294 -15.287 1.00 95.75 97 GLU A N 1
ATOM 817 C CA . GLU A 1 97 ? 6.763 -2.387 -16.101 1.00 95.75 97 GLU A CA 1
ATOM 818 C C . GLU A 1 97 ? 7.052 -2.940 -17.500 1.00 95.75 97 GLU A C 1
ATOM 820 O O . GLU A 1 97 ? 6.366 -3.856 -17.958 1.00 95.75 97 GLU A O 1
ATOM 825 N N . LYS A 1 98 ? 8.113 -2.454 -18.157 1.00 97.12 98 LYS A N 1
ATOM 826 C CA . LYS A 1 98 ? 8.546 -2.958 -19.472 1.00 97.12 98 LYS A CA 1
ATOM 827 C C . LYS A 1 98 ? 8.933 -4.437 -19.425 1.00 97.12 98 LYS A C 1
ATOM 829 O O . LYS A 1 98 ? 8.536 -5.191 -20.311 1.00 97.12 98 LYS A O 1
ATOM 834 N N . ILE A 1 99 ? 9.675 -4.859 -18.397 1.00 96.38 99 ILE A N 1
ATOM 835 C CA . ILE A 1 99 ? 10.063 -6.266 -18.208 1.00 96.38 99 ILE A CA 1
ATOM 836 C C . ILE A 1 99 ? 8.820 -7.132 -17.992 1.00 96.38 99 ILE A C 1
ATOM 838 O O . ILE A 1 99 ? 8.642 -8.113 -18.705 1.00 96.38 99 ILE A O 1
ATOM 842 N N . SER A 1 100 ? 7.923 -6.734 -17.089 1.00 95.75 100 SER A N 1
ATOM 843 C CA . SER A 1 100 ? 6.670 -7.451 -16.813 1.00 95.75 100 SER A CA 1
ATOM 844 C C . SER A 1 100 ? 5.786 -7.580 -18.063 1.00 95.75 100 SER A C 1
ATOM 846 O O . SER A 1 100 ? 5.271 -8.658 -18.378 1.00 95.75 100 SER A O 1
ATOM 848 N N . GLY A 1 101 ? 5.660 -6.502 -18.846 1.00 96.31 101 GLY A N 1
ATOM 849 C CA . GLY A 1 101 ? 4.945 -6.521 -20.123 1.00 96.31 101 GLY A CA 1
ATOM 850 C C . GLY A 1 101 ? 5.568 -7.490 -21.132 1.00 96.31 101 GLY A C 1
ATOM 851 O O . GLY A 1 101 ? 4.855 -8.255 -21.786 1.00 96.31 101 GLY A O 1
ATOM 852 N N . PHE A 1 102 ? 6.898 -7.510 -21.219 1.00 96.06 102 PHE A N 1
ATOM 853 C CA . PHE A 1 102 ? 7.622 -8.426 -22.096 1.00 96.06 102 PHE A CA 1
ATOM 854 C C . PHE A 1 102 ? 7.511 -9.892 -21.648 1.00 96.06 102 PHE A C 1
ATOM 856 O O . PHE A 1 102 ? 7.277 -10.771 -22.477 1.00 96.06 102 PHE A O 1
ATOM 863 N N . GLU A 1 103 ? 7.589 -10.171 -20.346 1.00 95.88 103 GLU A N 1
ATOM 864 C CA . GLU A 1 103 ? 7.361 -11.510 -19.786 1.00 95.88 103 GLU A CA 1
ATOM 865 C C . GLU A 1 103 ? 5.960 -12.029 -20.129 1.00 95.88 103 GLU A C 1
ATOM 867 O O . GLU A 1 103 ? 5.795 -13.183 -20.540 1.00 95.88 103 GLU A O 1
ATOM 872 N N . ARG A 1 104 ? 4.943 -11.163 -20.035 1.00 93.88 104 ARG A N 1
ATOM 873 C CA . ARG A 1 104 ? 3.571 -11.499 -20.429 1.00 93.88 104 ARG A CA 1
ATOM 874 C C . ARG A 1 104 ? 3.465 -11.804 -21.924 1.00 93.88 104 ARG A C 1
ATOM 876 O O . ARG A 1 104 ? 2.785 -12.762 -22.293 1.00 93.88 104 ARG A O 1
ATOM 883 N N . PHE A 1 105 ? 4.148 -11.032 -22.768 1.00 94.69 105 PHE A N 1
ATOM 884 C CA . PHE A 1 105 ? 4.218 -11.277 -24.210 1.00 94.69 105 PHE A CA 1
ATOM 885 C C . PHE A 1 105 ? 4.861 -12.636 -24.535 1.00 94.69 105 PHE A C 1
ATOM 887 O O . PHE A 1 105 ? 4.289 -13.420 -25.297 1.00 94.69 105 PHE A O 1
ATOM 894 N N . ILE A 1 106 ? 5.999 -12.966 -23.914 1.00 94.94 106 ILE A N 1
ATOM 895 C CA . ILE A 1 106 ? 6.645 -14.279 -24.077 1.00 94.94 106 ILE A CA 1
ATOM 896 C C . ILE A 1 106 ? 5.692 -15.397 -23.646 1.00 94.94 106 ILE A C 1
ATOM 898 O O . ILE A 1 106 ? 5.496 -16.365 -24.376 1.00 94.94 106 ILE A O 1
ATOM 902 N N . LYS A 1 107 ? 5.057 -15.268 -22.477 1.00 93.62 107 LYS A N 1
ATOM 903 C CA . LYS A 1 107 ? 4.139 -16.297 -21.972 1.00 93.62 107 LYS A CA 1
ATOM 904 C C . LYS A 1 107 ? 2.971 -16.546 -22.931 1.00 93.62 107 LYS A C 1
ATOM 906 O O . LYS A 1 107 ? 2.601 -17.700 -23.147 1.00 93.62 107 LYS A O 1
ATOM 911 N N . ALA A 1 108 ? 2.407 -15.487 -23.509 1.00 90.12 108 ALA A N 1
ATOM 912 C CA . ALA A 1 108 ? 1.304 -15.590 -24.459 1.00 90.12 108 ALA A CA 1
ATOM 913 C C . ALA A 1 108 ? 1.724 -16.260 -25.778 1.00 90.12 108 ALA A C 1
ATOM 915 O O . ALA A 1 108 ? 1.017 -17.135 -26.264 1.00 90.12 108 ALA A O 1
ATOM 916 N N . THR A 1 109 ? 2.888 -15.895 -26.321 1.00 88.75 109 THR A N 1
ATOM 917 C CA . THR A 1 109 ? 3.400 -16.431 -27.597 1.00 88.75 109 THR A CA 1
ATOM 918 C C . THR A 1 109 ? 3.881 -17.878 -27.495 1.00 88.75 109 THR A C 1
ATOM 920 O O . THR A 1 109 ? 3.665 -18.666 -28.410 1.00 88.75 109 THR A O 1
ATOM 923 N N . VAL A 1 110 ? 4.484 -18.267 -26.369 1.00 80.75 110 VAL A N 1
ATOM 924 C CA . VAL A 1 110 ? 4.917 -19.656 -26.133 1.00 80.75 110 VAL A CA 1
ATOM 925 C C . VAL A 1 110 ? 3.724 -20.584 -25.885 1.00 80.75 110 VAL A C 1
ATOM 927 O O . VAL A 1 110 ? 3.772 -21.749 -26.265 1.00 80.75 110 VAL A O 1
ATOM 930 N N . SER A 1 111 ? 2.638 -20.082 -25.288 1.00 65.44 111 SER A N 1
ATOM 931 C CA . SER A 1 111 ? 1.433 -20.885 -25.023 1.00 65.44 111 SER A CA 1
ATOM 932 C C . SER A 1 111 ? 0.525 -21.050 -26.251 1.00 65.44 111 SER A C 1
ATOM 934 O O . SER A 1 111 ? -0.312 -21.947 -26.254 1.00 65.44 111 SER A O 1
ATOM 936 N N . SER A 1 112 ? 0.665 -20.205 -27.282 1.00 60.16 112 SER A N 1
ATOM 937 C CA . SER A 1 112 ? -0.111 -20.280 -28.532 1.00 60.16 112 SER A CA 1
ATOM 938 C C . SER A 1 112 ? 0.605 -21.012 -29.671 1.00 60.16 112 SER A C 1
ATOM 940 O O . SER A 1 112 ? 0.015 -21.203 -30.736 1.00 60.16 112 SER A O 1
ATOM 942 N N . ALA A 1 113 ? 1.855 -21.438 -29.473 1.00 53.25 113 ALA A N 1
ATOM 943 C CA . ALA A 1 113 ? 2.542 -22.275 -30.442 1.00 53.25 113 ALA A CA 1
ATOM 944 C C . ALA A 1 113 ? 1.910 -23.685 -30.440 1.00 53.25 113 ALA A C 1
ATOM 946 O O . ALA A 1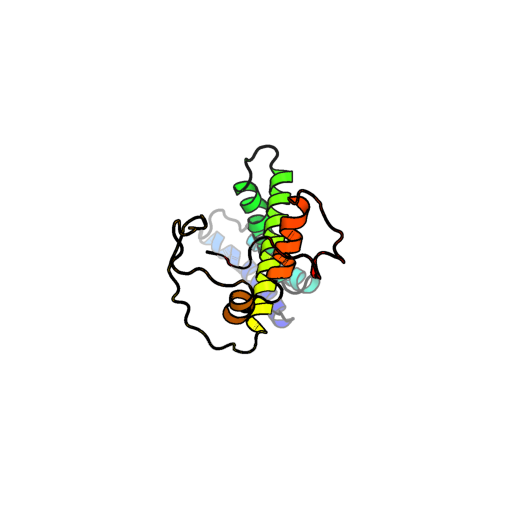 113 ? 1.874 -24.321 -29.380 1.00 53.25 113 ALA A O 1
ATOM 947 N N . PRO A 1 114 ? 1.429 -24.213 -31.587 1.00 49.16 114 PRO A N 1
ATOM 948 C CA . PRO A 1 114 ? 1.113 -25.633 -31.680 1.00 49.16 114 PRO A CA 1
ATOM 949 C C . PRO A 1 114 ? 2.383 -26.400 -31.329 1.00 49.16 114 PRO A C 1
ATOM 951 O O . PRO A 1 114 ? 3.475 -25.953 -31.674 1.00 49.16 114 PRO A O 1
ATOM 954 N N . THR A 1 115 ? 2.234 -27.507 -30.605 1.00 49.12 115 THR A N 1
ATOM 955 C CA . THR A 1 115 ? 3.304 -28.374 -30.105 1.00 49.12 115 THR A CA 1
ATOM 956 C C . THR A 1 115 ? 4.308 -28.718 -31.208 1.00 49.12 115 THR A C 1
ATOM 958 O O . THR A 1 115 ? 4.221 -29.759 -31.852 1.00 49.12 115 THR A O 1
ATOM 961 N N . ALA A 1 116 ? 5.280 -27.838 -31.437 1.00 47.00 116 ALA A N 1
ATOM 962 C CA . ALA A 1 116 ? 6.442 -28.129 -32.238 1.00 47.00 116 ALA A CA 1
ATOM 963 C C . ALA A 1 116 ? 7.236 -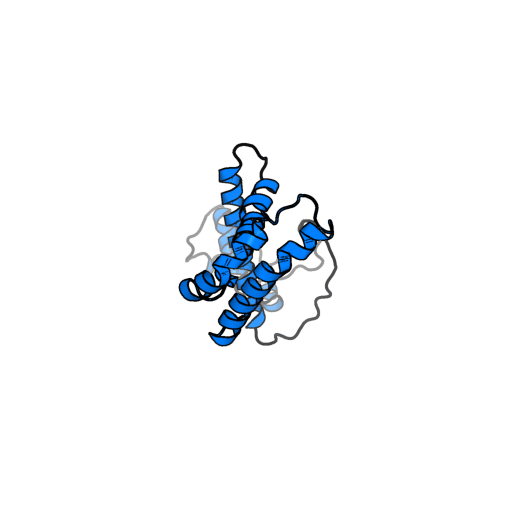29.127 -31.406 1.00 47.00 116 ALA A C 1
ATOM 965 O O . ALA A 1 116 ? 7.702 -28.813 -30.308 1.00 47.00 116 ALA A O 1
ATOM 966 N N . THR A 1 117 ? 7.268 -30.359 -31.904 1.00 42.94 117 THR A N 1
ATOM 967 C CA . THR A 1 117 ? 8.043 -31.492 -31.405 1.00 42.94 117 THR A CA 1
ATOM 968 C C . THR A 1 117 ? 9.292 -31.026 -30.676 1.00 42.94 117 THR A C 1
ATOM 970 O O . THR A 1 117 ? 10.193 -30.427 -31.264 1.00 42.94 117 THR A O 1
ATOM 973 N N . VAL A 1 118 ? 9.306 -31.301 -29.373 1.00 42.12 118 VAL A N 1
ATOM 974 C CA . VAL A 1 118 ? 10.422 -31.071 -28.466 1.00 42.12 118 VAL A CA 1
ATOM 975 C C . VAL A 1 118 ? 11.637 -31.819 -29.013 1.00 42.12 118 VAL A C 1
ATOM 977 O O . VAL A 1 118 ? 11.858 -32.987 -28.703 1.00 42.12 118 VAL A O 1
ATOM 980 N N . ILE A 1 119 ? 12.465 -31.142 -29.808 1.0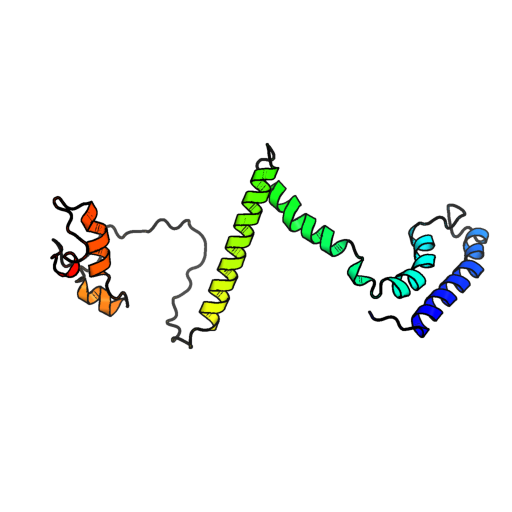0 43.44 119 ILE A N 1
ATOM 981 C CA . ILE A 1 119 ? 13.873 -31.509 -29.901 1.00 43.44 119 ILE A CA 1
ATOM 982 C C . ILE A 1 119 ? 14.427 -31.165 -28.524 1.00 43.44 119 ILE A C 1
ATOM 984 O O . ILE A 1 119 ? 14.559 -29.992 -28.174 1.00 43.44 119 ILE A O 1
ATOM 988 N N . GLN A 1 120 ? 14.664 -32.201 -27.719 1.00 40.88 120 GLN A N 1
ATOM 989 C CA . GLN A 1 120 ? 15.302 -32.144 -26.408 1.00 40.88 120 GLN A CA 1
ATOM 990 C C . GLN A 1 120 ? 16.662 -31.434 -26.529 1.00 40.88 120 GLN A C 1
ATOM 992 O O . GLN A 1 120 ? 17.715 -32.058 -26.633 1.00 40.88 120 GLN A O 1
ATOM 997 N N . ARG A 1 121 ? 16.666 -30.097 -26.516 1.00 40.12 121 ARG A N 1
ATOM 998 C CA . ARG A 1 121 ? 17.864 -29.322 -26.212 1.00 40.12 121 ARG A CA 1
ATOM 999 C C . ARG A 1 121 ? 18.115 -29.521 -24.728 1.00 40.12 121 ARG A C 1
ATOM 1001 O O . ARG A 1 121 ? 17.509 -28.854 -23.895 1.00 40.12 121 ARG A O 1
ATOM 1008 N N . SER A 1 122 ? 18.982 -30.485 -24.428 1.00 41.09 122 SER A N 1
ATOM 1009 C CA . SER A 1 122 ? 19.601 -30.693 -23.120 1.00 41.09 122 SER A CA 1
ATOM 1010 C C . SER A 1 122 ? 19.888 -29.339 -22.463 1.00 41.09 122 SER A C 1
ATOM 1012 O O . SER A 1 122 ? 20.809 -28.624 -22.869 1.00 41.09 122 SER A O 1
ATOM 1014 N N . ARG A 1 123 ? 19.091 -28.985 -21.450 1.00 41.84 123 ARG A N 1
ATOM 1015 C CA . ARG A 1 123 ? 19.314 -27.817 -20.597 1.00 41.84 123 ARG A CA 1
ATOM 1016 C C . ARG A 1 123 ? 20.665 -27.988 -19.905 1.00 41.84 123 ARG A C 1
ATOM 1018 O O . ARG A 1 123 ? 20.802 -28.831 -19.025 1.00 41.84 123 ARG A O 1
ATOM 1025 N N . ARG A 1 124 ? 21.667 -27.198 -20.298 1.00 38.25 124 ARG A N 1
ATOM 1026 C CA . ARG A 1 124 ? 22.863 -26.988 -19.473 1.00 38.25 124 ARG A CA 1
ATOM 1027 C C . ARG A 1 124 ? 22.567 -25.859 -18.492 1.00 38.25 124 ARG A C 1
ATOM 1029 O O . ARG A 1 124 ? 22.115 -24.787 -18.887 1.00 38.25 124 ARG A O 1
ATOM 1036 N N . ASN A 1 125 ? 22.760 -26.164 -17.217 1.00 38.16 125 ASN A N 1
ATOM 1037 C CA . ASN A 1 125 ? 22.488 -25.286 -16.091 1.00 38.16 125 ASN A CA 1
ATOM 1038 C C . ASN A 1 125 ? 23.434 -24.074 -16.049 1.00 38.16 125 ASN A C 1
ATOM 1040 O O . ASN A 1 125 ? 24.616 -24.202 -16.341 1.00 38.16 125 ASN A O 1
ATOM 1044 N N . ALA A 1 126 ? 22.860 -22.961 -15.585 1.00 41.66 126 ALA A N 1
ATOM 1045 C CA . ALA A 1 126 ? 23.434 -21.877 -14.783 1.00 41.66 126 ALA A CA 1
ATOM 1046 C C . ALA A 1 126 ? 24.633 -21.045 -15.300 1.00 41.66 126 ALA A C 1
ATOM 1048 O O . ALA A 1 126 ? 25.745 -21.520 -15.477 1.00 41.66 126 ALA A O 1
ATOM 1049 N N . ALA A 1 127 ? 24.372 -19.731 -15.331 1.00 46.91 127 ALA A N 1
ATOM 1050 C CA . ALA A 1 127 ? 25.270 -18.641 -14.947 1.00 46.91 127 ALA A CA 1
ATOM 1051 C C . ALA A 1 127 ? 26.622 -18.526 -15.665 1.00 46.91 127 ALA A C 1
ATOM 1053 O O . ALA A 1 127 ? 27.647 -18.961 -15.158 1.00 46.91 127 ALA A O 1
ATOM 1054 N N . THR A 1 128 ? 26.659 -17.769 -16.762 1.00 42.12 128 THR A N 1
ATOM 1055 C CA . THR A 1 128 ? 27.775 -16.863 -17.086 1.00 42.12 128 THR A CA 1
ATOM 1056 C C . THR A 1 128 ? 27.234 -15.795 -18.038 1.00 42.12 128 THR A C 1
ATOM 1058 O O . THR A 1 128 ? 26.449 -16.124 -18.928 1.00 42.12 128 THR A O 1
ATOM 1061 N N . SER A 1 129 ? 27.609 -14.525 -17.849 1.00 43.91 129 SER A N 1
ATOM 1062 C CA . SER A 1 129 ? 27.478 -13.480 -18.874 1.00 43.91 129 SER A CA 1
ATOM 1063 C C . SER A 1 129 ? 27.781 -14.072 -20.246 1.00 43.91 129 SER A C 1
ATOM 1065 O O . SER A 1 129 ? 28.829 -14.690 -20.410 1.00 43.91 129 SER A O 1
ATOM 1067 N N . GLY A 1 130 ? 26.866 -13.920 -21.203 1.00 47.00 130 GLY A N 1
ATOM 1068 C CA . GLY A 1 130 ? 27.017 -14.462 -22.549 1.00 47.00 130 GLY A CA 1
ATOM 1069 C C . GLY A 1 130 ? 28.144 -13.774 -23.313 1.00 47.00 130 GLY A C 1
ATOM 1070 O O . GLY A 1 130 ? 27.890 -12.959 -24.192 1.00 47.00 130 GLY A O 1
ATOM 1071 N N . THR A 1 131 ? 29.393 -14.105 -23.001 1.00 44.25 131 THR A N 1
ATOM 1072 C CA . THR A 1 131 ? 30.485 -14.005 -23.956 1.00 44.25 131 THR A CA 1
ATOM 1073 C C . THR A 1 131 ? 30.212 -15.066 -25.012 1.00 44.25 131 THR A C 1
ATOM 1075 O O . THR A 1 131 ? 30.295 -16.267 -24.758 1.00 44.25 131 THR A O 1
ATOM 1078 N N . LEU A 1 132 ? 29.796 -14.616 -26.195 1.00 54.34 132 LEU A N 1
ATOM 1079 C CA . LEU A 1 132 ? 29.688 -15.463 -27.377 1.00 54.34 132 LEU A CA 1
ATOM 1080 C C . LEU A 1 132 ? 31.051 -16.139 -27.590 1.00 54.34 132 LEU A C 1
ATOM 1082 O O . LEU A 1 132 ? 32.013 -15.497 -28.004 1.00 54.34 132 LEU A O 1
ATOM 1086 N N . SER A 1 133 ? 31.150 -17.424 -27.247 1.00 60.69 133 SER A N 1
ATOM 1087 C CA . SER A 1 133 ? 32.339 -18.226 -27.521 1.00 60.69 133 SER A CA 1
ATOM 1088 C C . SER A 1 133 ? 32.330 -18.569 -29.005 1.00 60.69 133 SER A C 1
ATOM 1090 O O . SER A 1 133 ? 31.665 -19.509 -29.439 1.00 60.69 133 SER A O 1
ATOM 1092 N N . ILE A 1 134 ? 33.004 -17.738 -29.794 1.00 63.88 134 ILE A N 1
ATOM 1093 C CA . ILE A 1 134 ? 33.230 -17.983 -31.215 1.00 63.88 134 ILE A CA 1
ATOM 1094 C C . ILE A 1 134 ? 34.371 -18.998 -31.320 1.00 63.88 134 ILE A C 1
ATOM 1096 O O . ILE A 1 134 ? 35.444 -18.806 -30.742 1.00 63.88 134 ILE A O 1
ATOM 1100 N N . ALA A 1 135 ? 34.137 -20.102 -32.030 1.00 57.97 135 ALA A N 1
ATOM 1101 C CA . ALA A 1 135 ? 35.168 -21.101 -32.272 1.00 57.97 135 ALA A CA 1
ATOM 1102 C C . ALA A 1 135 ? 36.310 -20.465 -33.079 1.00 57.97 135 ALA A C 1
ATOM 1104 O O . ALA A 1 135 ? 36.087 -19.974 -34.180 1.00 57.97 135 ALA A O 1
ATOM 1105 N N . LYS A 1 136 ? 37.538 -20.484 -32.542 1.00 68.12 136 LYS A N 1
ATOM 1106 C CA . LYS A 1 136 ? 38.726 -19.958 -33.246 1.00 68.12 136 LYS A CA 1
ATOM 1107 C C . LYS A 1 136 ? 38.996 -20.689 -34.566 1.00 68.12 136 LYS A C 1
ATOM 1109 O O . LYS A 1 136 ? 39.559 -20.101 -35.481 1.00 68.12 136 LYS A O 1
ATOM 1114 N N . HIS A 1 137 ? 38.593 -21.957 -34.638 1.00 73.88 137 HIS A N 1
ATOM 1115 C CA . HIS A 1 137 ? 38.714 -22.814 -35.810 1.00 73.88 137 HIS A CA 1
ATOM 1116 C C . HIS A 1 137 ? 37.409 -23.595 -35.958 1.00 73.88 137 HIS A C 1
ATOM 1118 O O . HIS A 1 137 ? 37.175 -24.544 -35.204 1.00 73.88 137 HIS A O 1
ATOM 1124 N N . PRO A 1 138 ? 36.509 -23.165 -36.842 1.00 70.44 138 PRO A N 1
ATOM 1125 C CA . PRO A 1 138 ? 35.282 -23.894 -37.080 1.00 70.44 138 PRO A CA 1
ATOM 1126 C C . PRO A 1 138 ? 35.565 -25.191 -37.842 1.00 70.44 138 PRO A C 1
ATOM 1128 O O . PRO A 1 138 ? 36.458 -25.279 -38.681 1.00 70.44 138 PRO A O 1
ATOM 1131 N N . ASN A 1 139 ? 34.792 -26.230 -37.532 1.00 75.38 139 ASN A N 1
ATOM 1132 C CA . ASN A 1 139 ? 35.043 -27.576 -38.051 1.00 75.38 139 ASN A CA 1
ATOM 1133 C C . ASN A 1 139 ? 34.542 -27.783 -39.487 1.00 75.38 139 ASN A C 1
ATOM 1135 O O . ASN A 1 139 ? 34.846 -28.816 -40.086 1.00 75.38 139 ASN A O 1
ATOM 1139 N N . LYS A 1 140 ? 33.705 -26.880 -40.014 1.00 76.69 140 LYS A N 1
ATOM 1140 C CA . LYS A 1 140 ? 33.052 -27.044 -41.316 1.00 76.69 140 LYS A CA 1
ATOM 1141 C C . LYS A 1 140 ? 32.759 -25.695 -41.957 1.00 76.69 140 LYS A C 1
ATOM 1143 O O . LYS A 1 140 ? 31.914 -24.968 -41.460 1.00 76.69 140 LYS A O 1
ATOM 1148 N N . THR A 1 141 ? 33.328 -25.467 -43.130 1.00 76.44 141 THR A N 1
ATOM 1149 C CA . THR A 1 141 ? 32.907 -24.398 -44.034 1.00 76.44 141 THR A CA 1
ATOM 1150 C C . THR A 1 141 ? 31.554 -24.743 -44.664 1.00 76.44 141 THR A C 1
ATOM 1152 O O . THR A 1 141 ? 31.433 -25.753 -45.368 1.00 76.44 141 THR A O 1
ATOM 1155 N N . VAL A 1 142 ? 30.531 -23.913 -44.458 1.00 79.75 142 VAL A N 1
ATOM 1156 C CA . VAL A 1 142 ? 29.170 -24.142 -44.975 1.00 79.75 142 VAL A CA 1
ATOM 1157 C C . VAL A 1 142 ? 28.777 -23.049 -45.970 1.00 79.75 142 VAL A C 1
ATOM 1159 O O . VAL A 1 142 ? 29.046 -21.866 -45.768 1.00 79.75 142 VAL A O 1
ATOM 1162 N N . LYS A 1 143 ? 28.134 -23.438 -47.081 1.00 81.44 143 LYS A N 1
ATOM 1163 C CA . LYS A 1 143 ? 27.563 -22.482 -48.043 1.00 81.44 143 LYS A CA 1
ATOM 1164 C C . LYS A 1 143 ? 26.385 -21.738 -47.424 1.00 81.44 143 LYS A C 1
ATOM 1166 O O . LYS A 1 143 ? 25.580 -22.328 -46.703 1.00 81.44 143 LYS A O 1
ATOM 1171 N N . LEU A 1 144 ? 26.227 -20.474 -47.795 1.00 75.38 144 LEU A N 1
ATOM 1172 C CA . LEU A 1 144 ? 25.173 -19.620 -47.254 1.00 75.38 144 LEU A CA 1
ATOM 1173 C C . LEU A 1 144 ? 23.760 -20.160 -47.535 1.00 75.38 144 LEU A C 1
ATOM 1175 O O . LEU A 1 144 ? 22.912 -20.159 -46.652 1.00 75.38 144 LEU A O 1
ATOM 1179 N N . THR A 1 145 ? 23.537 -20.719 -48.726 1.00 76.06 145 THR A N 1
ATOM 1180 C CA . THR A 1 145 ? 22.263 -21.349 -49.111 1.00 76.06 145 THR A CA 1
ATOM 1181 C C . THR A 1 145 ? 21.950 -22.599 -48.292 1.00 76.06 145 THR A C 1
ATOM 1183 O O . THR A 1 145 ? 20.801 -22.847 -47.939 1.00 76.06 145 THR A O 1
ATOM 1186 N N . THR A 1 146 ? 22.976 -23.381 -47.946 1.00 77.88 146 THR A N 1
ATOM 1187 C CA . THR A 1 146 ? 22.817 -24.565 -47.099 1.00 77.88 146 THR A CA 1
ATOM 1188 C C . THR A 1 146 ? 22.419 -24.159 -45.684 1.00 77.88 146 THR A C 1
ATOM 1190 O O . THR A 1 146 ? 21.513 -24.778 -45.135 1.00 77.88 146 THR A O 1
ATOM 1193 N N . LEU A 1 147 ? 23.008 -23.087 -45.137 1.00 76.69 147 LEU A N 1
ATOM 1194 C CA . LEU A 1 147 ? 22.637 -22.549 -43.822 1.00 76.69 147 LEU A CA 1
ATOM 1195 C C . LEU A 1 147 ? 21.179 -22.078 -43.770 1.00 76.69 147 LEU A C 1
ATOM 1197 O O . LEU A 1 147 ? 20.490 -22.372 -42.797 1.00 76.69 147 LEU A O 1
ATOM 1201 N N . GLU A 1 148 ? 20.703 -21.390 -44.813 1.00 79.06 148 GLU A N 1
ATOM 1202 C CA . GLU A 1 148 ? 19.307 -20.937 -44.896 1.00 79.06 148 GLU A CA 1
ATOM 1203 C C . GLU A 1 148 ? 18.334 -22.118 -44.792 1.00 79.06 148 GLU A C 1
ATOM 1205 O O . GLU A 1 148 ? 17.360 -22.048 -44.046 1.00 79.06 148 GLU A O 1
ATOM 1210 N N . THR A 1 149 ? 18.645 -23.230 -45.470 1.00 78.44 149 THR A N 1
ATOM 1211 C CA . THR A 1 149 ? 17.820 -24.448 -45.440 1.00 78.44 149 THR A CA 1
ATOM 1212 C C . THR A 1 149 ? 17.997 -25.299 -44.180 1.00 78.44 149 THR A C 1
ATOM 1214 O O . THR A 1 149 ? 17.029 -25.881 -43.704 1.00 78.44 149 THR A O 1
ATOM 1217 N N . SER A 1 150 ? 19.210 -25.402 -43.623 1.00 79.94 150 SER A N 1
ATOM 1218 C CA . SER A 1 150 ? 19.504 -26.316 -42.509 1.00 79.94 150 SER A CA 1
ATOM 1219 C C . SER A 1 150 ? 19.219 -25.717 -41.134 1.00 79.94 150 SER A C 1
ATOM 1221 O O . SER A 1 150 ? 19.035 -26.465 -40.175 1.00 79.94 150 SER A O 1
ATOM 1223 N N . HIS A 1 151 ? 19.218 -24.387 -41.019 1.00 73.31 151 HIS A N 1
ATOM 1224 C CA . HIS A 1 151 ? 18.986 -23.671 -39.762 1.00 73.31 151 HIS A CA 1
ATOM 1225 C C . HIS A 1 151 ? 17.675 -22.882 -39.731 1.00 73.31 151 HIS A C 1
ATOM 1227 O O . HIS A 1 151 ? 17.442 -22.176 -38.753 1.00 73.31 151 HIS A O 1
ATOM 1233 N N . ASP A 1 152 ? 16.833 -23.022 -40.759 1.00 75.12 152 ASP A N 1
ATOM 1234 C CA . ASP A 1 152 ? 15.533 -22.348 -40.873 1.00 75.12 152 ASP A CA 1
ATOM 1235 C C . ASP A 1 152 ? 15.655 -20.816 -40.739 1.00 75.12 152 ASP A C 1
ATOM 1237 O O . ASP A 1 152 ? 14.929 -20.155 -39.997 1.00 75.12 152 ASP A O 1
ATOM 1241 N N . ILE A 1 153 ? 16.648 -20.241 -41.434 1.00 78.00 153 ILE A N 1
ATOM 1242 C CA . ILE A 1 153 ? 16.928 -18.795 -41.436 1.00 78.00 153 ILE A CA 1
ATOM 1243 C C . ILE A 1 153 ? 16.692 -18.245 -42.848 1.00 78.00 153 ILE A C 1
ATOM 1245 O O . ILE A 1 153 ? 17.650 -18.009 -43.591 1.00 78.00 153 ILE A O 1
ATOM 1249 N N . PRO A 1 154 ? 15.432 -18.041 -43.265 1.00 77.69 154 PRO A N 1
ATOM 1250 C CA . PRO A 1 154 ? 15.135 -17.560 -44.606 1.00 77.69 154 PRO A CA 1
ATOM 1251 C C . PRO A 1 154 ? 15.657 -16.131 -44.811 1.00 77.69 154 PRO A C 1
ATOM 1253 O O . PRO A 1 154 ? 15.403 -15.227 -44.014 1.00 77.69 154 PRO A O 1
ATOM 1256 N N . GLY A 1 155 ? 16.377 -15.908 -45.913 1.00 78.19 155 GLY A N 1
ATOM 1257 C CA . GLY A 1 155 ? 16.848 -14.578 -46.307 1.00 78.19 155 GLY A CA 1
ATOM 1258 C C . GLY A 1 155 ? 18.084 -14.071 -45.558 1.00 78.19 155 GLY A C 1
ATOM 1259 O O . GLY A 1 155 ? 18.381 -12.875 -45.642 1.00 78.19 155 GLY A O 1
ATOM 1260 N N . LEU A 1 156 ? 18.823 -14.953 -44.873 1.00 82.94 156 LEU A N 1
ATOM 1261 C CA . LEU A 1 156 ? 20.120 -14.660 -44.251 1.00 82.94 156 LEU A CA 1
ATOM 1262 C C . LEU A 1 156 ? 21.058 -13.927 -45.223 1.00 82.94 156 LEU A C 1
ATOM 1264 O O . LEU A 1 156 ? 21.654 -12.913 -44.861 1.00 82.94 156 LEU A O 1
ATOM 1268 N N . SER A 1 157 ? 21.139 -14.383 -46.476 1.00 79.94 157 SER A N 1
ATOM 1269 C CA . SER A 1 157 ? 21.961 -13.753 -47.510 1.00 79.94 157 SER A CA 1
ATOM 1270 C C . SER A 1 157 ? 21.572 -12.300 -47.757 1.00 79.94 157 SER A C 1
ATOM 1272 O O . SER A 1 157 ? 22.431 -11.423 -47.810 1.00 79.94 157 SER A O 1
ATOM 1274 N N . THR A 1 158 ? 20.271 -12.017 -47.828 1.00 81.94 158 THR A N 1
ATOM 1275 C CA . THR A 1 158 ? 19.765 -10.651 -48.014 1.00 81.94 158 THR A CA 1
ATOM 1276 C C . THR A 1 158 ? 20.139 -9.765 -46.828 1.00 81.94 158 THR A C 1
ATOM 1278 O O . THR A 1 158 ? 20.605 -8.646 -47.023 1.00 81.94 158 THR A O 1
ATOM 1281 N N . ARG A 1 159 ? 20.013 -10.281 -45.599 1.00 81.69 159 ARG A N 1
ATOM 1282 C CA . ARG A 1 159 ? 20.368 -9.546 -44.375 1.00 81.69 159 ARG A CA 1
ATOM 1283 C C . ARG A 1 159 ? 21.861 -9.265 -44.261 1.00 81.69 159 ARG A C 1
ATOM 1285 O O . ARG A 1 159 ? 22.240 -8.171 -43.858 1.00 81.69 159 ARG A O 1
ATOM 1292 N N . ILE A 1 160 ? 22.709 -10.212 -44.654 1.00 82.88 160 ILE A N 1
ATOM 1293 C CA . ILE A 1 160 ? 24.162 -10.006 -44.690 1.00 82.88 160 ILE A CA 1
ATOM 1294 C C . ILE A 1 160 ? 24.523 -8.942 -45.731 1.00 82.88 160 ILE A C 1
ATOM 1296 O O . ILE A 1 160 ? 25.335 -8.067 -45.444 1.00 82.88 160 ILE A O 1
ATOM 1300 N N . LYS A 1 161 ? 23.886 -8.954 -46.909 1.00 83.38 161 LYS A N 1
ATOM 1301 C CA . LYS A 1 161 ? 24.076 -7.900 -47.920 1.00 83.38 161 LYS A CA 1
ATOM 1302 C C . LYS A 1 161 ? 23.651 -6.527 -47.396 1.00 83.38 161 LYS A C 1
ATOM 1304 O O . LYS A 1 161 ? 24.388 -5.567 -47.580 1.00 83.38 161 LYS A O 1
ATOM 1309 N N . GLU A 1 162 ? 22.510 -6.432 -46.710 1.00 82.06 162 GLU A N 1
ATOM 1310 C CA . GLU A 1 162 ? 22.061 -5.195 -46.049 1.00 82.06 162 GLU A CA 1
ATOM 1311 C C . GLU A 1 162 ? 23.069 -4.705 -45.001 1.00 82.06 162 GLU A C 1
ATOM 1313 O O . GLU A 1 162 ? 23.370 -3.515 -44.953 1.00 82.06 162 GLU A O 1
ATOM 1318 N N . PHE A 1 163 ? 23.616 -5.620 -44.197 1.00 82.81 163 PHE A N 1
ATOM 1319 C CA . PHE A 1 163 ? 24.569 -5.297 -43.138 1.00 82.81 16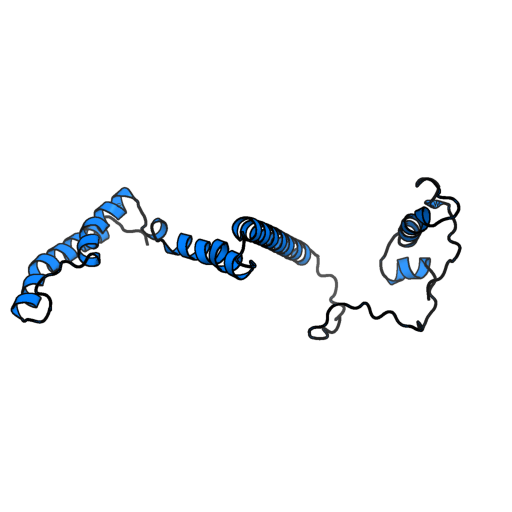3 PHE A CA 1
ATOM 1320 C C . PHE A 1 163 ? 25.942 -4.866 -43.668 1.00 82.81 163 PHE A C 1
ATOM 1322 O O . PHE A 1 163 ? 26.555 -3.968 -43.101 1.00 82.81 163 PHE A O 1
ATOM 1329 N N . LEU A 1 164 ? 26.431 -5.489 -44.744 1.00 81.44 164 LEU A N 1
ATOM 1330 C CA . LEU A 1 164 ? 27.751 -5.202 -45.315 1.00 81.44 164 LEU A CA 1
ATOM 1331 C C . LEU A 1 164 ? 27.752 -4.010 -46.279 1.00 81.44 164 LEU A C 1
ATOM 1333 O O . LEU A 1 164 ? 28.806 -3.423 -46.509 1.00 81.44 164 LEU A O 1
ATOM 1337 N N . ASN A 1 165 ? 26.596 -3.619 -46.820 1.00 82.44 165 ASN A N 1
ATOM 1338 C CA . ASN A 1 165 ? 26.475 -2.505 -47.764 1.00 82.44 165 ASN A CA 1
ATOM 1339 C C . ASN A 1 165 ? 27.092 -1.174 -47.276 1.00 82.44 165 ASN A C 1
ATOM 1341 O O . ASN A 1 165 ? 27.796 -0.539 -48.060 1.00 82.44 165 ASN A O 1
ATOM 1345 N N . PRO A 1 166 ? 26.917 -0.748 -46.007 1.00 79.88 166 PRO A N 1
ATOM 1346 C CA . PRO A 1 166 ? 27.541 0.473 -45.489 1.00 79.88 166 PRO A CA 1
ATOM 1347 C C . PRO A 1 166 ? 29.072 0.395 -45.397 1.00 79.88 166 PRO A C 1
ATOM 1349 O O . PRO A 1 166 ? 29.728 1.429 -45.336 1.00 79.88 166 PRO A O 1
ATOM 1352 N N . PHE A 1 167 ? 29.636 -0.815 -45.375 1.00 79.94 167 PHE A N 1
ATOM 1353 C CA . PHE A 1 167 ? 31.078 -1.062 -45.293 1.00 79.94 167 PHE A CA 1
ATOM 1354 C C . PHE A 1 167 ? 31.713 -1.324 -46.671 1.00 79.94 167 PHE A C 1
ATOM 1356 O O . PHE A 1 167 ? 32.919 -1.549 -46.761 1.00 79.94 167 PHE A O 1
ATOM 1363 N N . SER A 1 168 ? 30.916 -1.311 -47.746 1.00 75.75 168 SER A N 1
ATOM 1364 C CA . SER A 1 168 ? 31.390 -1.477 -49.121 1.00 75.75 168 SER A CA 1
ATOM 1365 C C . SER A 1 168 ? 32.059 -0.202 -49.633 1.00 75.75 168 SER A C 1
ATOM 1367 O O . SER A 1 168 ? 31.604 0.906 -49.355 1.00 75.75 168 SER A O 1
ATOM 1369 N N . ILE A 1 169 ? 33.088 -0.366 -50.471 1.00 75.94 169 ILE A N 1
ATOM 1370 C CA . ILE A 1 169 ? 33.751 0.734 -51.194 1.00 75.94 169 ILE A CA 1
ATOM 1371 C C . ILE A 1 169 ? 32.733 1.518 -52.042 1.00 75.94 169 ILE A C 1
ATOM 1373 O O . ILE A 1 169 ? 32.881 2.724 -52.226 1.00 75.94 169 ILE A O 1
ATOM 1377 N N . GLN A 1 170 ? 31.683 0.846 -52.528 1.00 77.12 170 GLN A N 1
ATOM 1378 C CA . GLN A 1 170 ? 30.547 1.477 -53.197 1.00 77.12 170 GLN A CA 1
ATOM 1379 C C . GLN A 1 170 ? 29.230 0.963 -52.606 1.00 77.12 170 GLN A C 1
ATOM 1381 O O . GLN A 1 170 ? 28.834 -0.172 -52.894 1.00 77.12 170 GLN A O 1
ATOM 1386 N N . PRO A 1 171 ? 28.556 1.765 -51.764 1.00 77.38 171 PRO A N 1
ATOM 1387 C CA . PRO A 1 171 ? 27.234 1.442 -51.253 1.00 77.38 171 PRO A CA 1
ATOM 1388 C C . PRO A 1 171 ? 26.194 1.491 -52.372 1.00 77.38 171 PRO A C 1
ATOM 1390 O O . PRO A 1 171 ? 26.122 2.447 -53.145 1.00 77.38 171 PRO A O 1
ATOM 1393 N N . VAL A 1 172 ? 25.361 0.461 -52.440 1.00 79.25 172 VAL A N 1
ATOM 1394 C CA . VAL A 1 172 ? 24.363 0.283 -53.493 1.00 79.25 172 VAL A CA 1
ATOM 1395 C C . VAL A 1 172 ? 22.948 0.464 -52.907 1.00 79.25 172 VAL A C 1
ATOM 1397 O O . VAL A 1 172 ? 22.693 0.024 -51.781 1.00 79.25 172 VAL A O 1
ATOM 1400 N N . PRO A 1 173 ? 21.991 1.092 -53.622 1.00 77.31 173 PRO A N 1
ATOM 1401 C CA . PRO A 1 173 ? 20.601 1.204 -53.175 1.00 77.31 173 PRO A CA 1
ATOM 1402 C C . PRO A 1 173 ? 19.946 -0.158 -52.899 1.00 77.31 173 PRO A C 1
ATOM 1404 O O . PRO A 1 173 ? 20.176 -1.130 -53.621 1.00 77.31 173 PRO A O 1
ATOM 1407 N N . SER A 1 174 ? 19.032 -0.219 -51.923 1.00 71.44 174 SER A N 1
ATOM 1408 C CA . SER A 1 174 ? 18.397 -1.465 -51.450 1.00 71.44 174 SER A CA 1
ATOM 1409 C C . SER A 1 174 ? 17.752 -2.320 -52.548 1.00 71.44 174 SER A C 1
ATOM 1411 O O . SER A 1 174 ? 17.682 -3.542 -52.435 1.00 71.44 174 SER A O 1
ATOM 1413 N N . ARG A 1 175 ? 17.312 -1.694 -53.647 1.00 72.69 175 ARG A N 1
ATOM 1414 C CA . ARG A 1 175 ? 16.720 -2.377 -54.808 1.00 72.69 175 ARG A CA 1
ATOM 1415 C C . ARG A 1 175 ? 17.729 -3.239 -55.575 1.00 72.69 175 ARG A C 1
ATOM 1417 O O . ARG A 1 175 ? 17.355 -4.279 -56.105 1.00 72.69 175 ARG A O 1
ATOM 1424 N N . GLN A 1 176 ? 18.990 -2.819 -55.607 1.00 72.56 176 GLN A N 1
ATOM 1425 C CA . GLN A 1 176 ? 20.094 -3.485 -56.303 1.00 72.56 176 GLN A CA 1
ATOM 1426 C C . GLN A 1 176 ? 20.886 -4.435 -55.378 1.00 72.56 176 GLN A C 1
ATOM 1428 O O . GLN A 1 176 ? 21.655 -5.262 -55.862 1.00 72.56 176 GLN A O 1
ATOM 1433 N N . LEU A 1 177 ? 20.645 -4.408 -54.057 1.00 71.81 177 LEU A N 1
ATOM 1434 C CA . LEU A 1 177 ? 21.255 -5.347 -53.100 1.00 71.81 177 LEU A CA 1
ATOM 1435 C C . LEU A 1 177 ? 20.835 -6.801 -53.324 1.00 71.81 177 LEU A C 1
ATOM 1437 O O . LEU A 1 177 ? 21.601 -7.718 -53.039 1.00 71.81 177 LEU A O 1
ATOM 1441 N N . ARG A 1 178 ? 19.638 -7.039 -53.871 1.00 67.81 178 ARG A N 1
ATOM 1442 C CA . ARG A 1 178 ? 19.16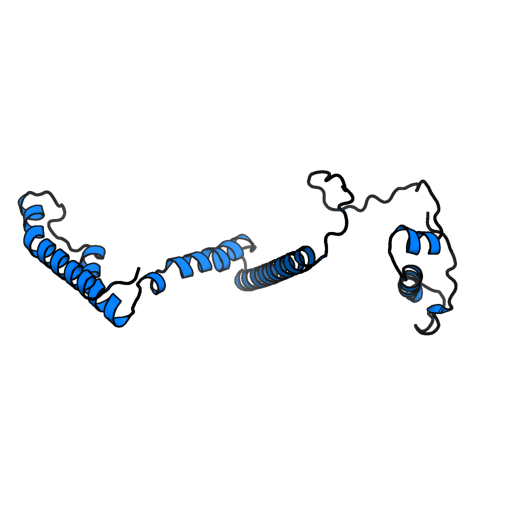3 -8.402 -54.161 1.00 67.81 178 ARG A CA 1
ATOM 1443 C C . ARG A 1 178 ? 20.018 -9.090 -55.226 1.00 67.81 178 ARG A C 1
ATOM 1445 O O . ARG A 1 178 ? 20.299 -10.279 -55.103 1.00 67.81 178 ARG A O 1
ATOM 1452 N N . THR A 1 179 ? 20.472 -8.326 -56.215 1.00 69.62 179 THR A N 1
ATOM 1453 C CA . THR A 1 179 ? 21.306 -8.785 -57.336 1.00 69.62 179 THR A CA 1
ATOM 1454 C C . THR A 1 179 ? 22.805 -8.679 -57.061 1.00 69.62 179 THR A C 1
ATOM 1456 O O . THR A 1 179 ? 23.600 -9.201 -57.833 1.00 69.62 179 THR A O 1
ATOM 1459 N N . PHE A 1 180 ? 23.204 -8.013 -55.975 1.00 70.94 180 PHE A N 1
ATOM 1460 C CA . PHE A 1 180 ? 24.606 -7.859 -55.603 1.00 70.94 180 PHE A CA 1
ATOM 1461 C C . PHE A 1 180 ? 25.200 -9.201 -55.151 1.00 70.94 180 PHE A C 1
ATOM 1463 O O . PHE A 1 180 ? 24.623 -9.876 -54.292 1.00 70.94 180 PHE A O 1
ATOM 1470 N N . SER A 1 181 ? 26.335 -9.599 -55.728 1.00 71.81 181 SER A N 1
ATOM 1471 C CA . SER A 1 181 ? 27.064 -10.802 -55.313 1.00 71.81 181 SER A CA 1
ATOM 1472 C C . SER A 1 181 ? 27.949 -10.474 -54.118 1.00 71.81 181 SER A C 1
ATOM 1474 O O . SER A 1 181 ? 28.693 -9.496 -54.153 1.00 71.81 181 SER A O 1
ATOM 1476 N N . LEU A 1 182 ? 27.880 -11.285 -53.062 1.00 71.44 182 LEU A N 1
ATOM 1477 C CA . LEU A 1 182 ? 28.835 -11.169 -51.963 1.00 71.44 182 LEU A CA 1
ATOM 1478 C C . LEU A 1 182 ? 30.227 -11.602 -52.459 1.00 71.44 182 LEU A C 1
ATOM 1480 O O . LEU A 1 182 ? 30.321 -12.447 -53.351 1.00 71.44 182 LEU A O 1
ATOM 1484 N N . PRO A 1 183 ? 31.315 -11.057 -51.888 1.00 71.88 183 PRO A N 1
ATOM 1485 C CA . PRO A 1 183 ? 32.675 -11.486 -52.216 1.00 71.88 183 PRO A CA 1
ATOM 1486 C C . PRO A 1 183 ? 33.010 -12.889 -51.674 1.00 71.88 183 PRO A C 1
ATOM 1488 O O . PRO A 1 183 ? 34.092 -13.410 -51.931 1.00 71.88 183 PRO A O 1
ATOM 1491 N N . PHE A 1 184 ? 32.092 -13.506 -50.926 1.00 75.19 184 PHE A N 1
ATOM 1492 C CA . PHE A 1 184 ? 32.188 -14.861 -50.400 1.00 75.19 184 PHE A CA 1
ATOM 1493 C C . PHE A 1 184 ? 30.805 -15.527 -50.409 1.00 75.19 184 PHE A C 1
ATOM 1495 O O . PHE A 1 184 ? 29.796 -14.885 -50.126 1.00 75.19 184 PHE A O 1
ATOM 1502 N N . ASP A 1 185 ? 30.778 -16.835 -50.665 1.00 74.00 185 ASP A N 1
ATOM 1503 C CA . ASP A 1 185 ? 29.550 -17.653 -50.677 1.00 74.00 185 ASP A CA 1
ATOM 1504 C C . ASP A 1 185 ? 29.513 -18.701 -49.554 1.00 74.00 185 ASP A C 1
ATOM 1506 O O . ASP A 1 185 ? 28.596 -19.528 -49.462 1.00 74.00 185 ASP A O 1
ATOM 1510 N N . LYS A 1 186 ? 30.544 -18.701 -48.707 1.00 75.88 186 LYS A N 1
ATOM 1511 C CA . LYS A 1 186 ? 30.751 -19.674 -47.639 1.00 75.88 186 LYS A CA 1
ATOM 1512 C C . LYS A 1 186 ? 31.146 -18.964 -46.353 1.00 75.88 186 LYS A C 1
ATOM 1514 O O . LYS A 1 186 ? 31.827 -17.944 -46.406 1.00 75.88 186 LYS A O 1
ATOM 1519 N N . ILE A 1 187 ? 30.710 -19.519 -45.231 1.00 71.44 187 ILE A N 1
ATOM 1520 C CA . ILE A 1 187 ? 31.081 -19.079 -43.890 1.00 71.44 187 ILE A CA 1
ATOM 1521 C C . ILE A 1 187 ? 31.744 -20.269 -43.204 1.00 71.44 187 ILE A C 1
ATOM 1523 O O . ILE A 1 187 ? 31.256 -21.398 -43.316 1.00 71.44 187 ILE A O 1
ATOM 1527 N N . ASP A 1 188 ? 32.873 -19.994 -42.565 1.00 62.53 188 ASP A N 1
ATOM 1528 C CA . ASP A 1 188 ? 33.603 -20.926 -41.716 1.00 62.53 188 ASP A CA 1
ATOM 1529 C C . ASP A 1 188 ? 32.925 -21.013 -40.343 1.00 62.53 188 ASP A C 1
ATOM 1531 O O . ASP A 1 188 ? 32.714 -19.961 -39.694 1.00 62.53 188 ASP A O 1
#